Protein AF-A0A445BTY6-F1 (afdb_monomer)

Secondary structure (DSSP, 8-state):
--------HHHHHHHHHHHHHS---HHHHHHHHHHHTT-S--HHHHHHTTS-S--B-TTTSSSB--HHIIIIISHHHHHHHHHSTT-----TTT-S-HHHHHHHHHHHHHHT-SSSSTTSSS-TT--EEEEEEEEE-TTS-EEEEEEEEEE-SSHHHHHHHHHHHHHHHHHHTT-SSEEE--S-HHHHHHHHHT---GGGHHHHHHHHHHHHT-SSEEE-

Sequence (220 aa):
MKYENQSTSEDKREIWKEVWRIEVPQKIRKFLWKACHDILLVGSNLHKRKMSSDPICQICLKSLKTVEHALLLCDWARATWFGAECQWTPTVETVSSIGNWIVECIRKVRAGGGEDQEKRISKKDTGTGAIAVVIRDSKGRIILGFSEKIQAKSSIVVEAQAIRQALIIVNNLQMGKTLIESDNLKLVQAIKSKTTLAEAMTIIQNIQILMKNVPEKGMT

pLDDT: mean 83.55, std 15.01, range [28.16, 96.69]

Solvent-accessible surface area (backbone atoms only — not comparable to full-atom values): 13044 Å² total; per-residue (Å²): 135,86,85,78,80,78,78,52,75,63,61,58,51,52,43,47,57,56,56,68,69,52,97,65,61,69,71,54,50,53,46,53,51,32,50,60,66,71,63,52,91,29,30,42,50,29,30,75,69,71,74,35,95,62,28,55,23,79,76,74,72,78,49,66,13,39,64,50,29,64,65,33,58,30,68,68,32,24,51,51,36,44,72,36,98,79,49,42,75,58,39,86,88,72,46,89,42,62,45,61,42,51,45,51,50,53,50,48,61,58,70,68,54,69,92,77,53,83,73,69,84,76,61,80,89,77,34,69,38,65,32,66,40,78,42,58,48,99,87,68,35,73,79,46,76,49,73,48,81,43,82,26,85,43,71,66,40,32,52,47,49,27,54,39,51,46,44,51,52,40,58,76,67,65,50,58,81,42,78,47,78,56,94,50,62,70,59,56,47,25,62,72,73,67,49,86,48,83,92,37,39,72,53,47,54,50,37,58,56,52,52,70,76,42,85,40,74,49,76,80

Foldseek 3Di:
DDPPPPPDPVLVVVLLVLLVPDPDPPVVSVVLVCLQVQNDPALVVCVVVVNDPGQADPAQRPDGGGSCCVQADPPVNQVVCCPDPNNDHGHPVQPPDSSVNVSVVSVVVVVPPDPPCPVPSDDDQQQKDKAKDFDADPVRYTPDIDMDIDRHNDPLQRQLVNLLVNLVVCLVVVPAADEAEDPPPVSLCCLVVVNDPPRCNVSSVSSNVSVVSHHHYHYD

Mean predicted aligned error: 10.83 Å

Radius of gyration: 20.7 Å; Cα contacts (8 Å, |Δi|>4): 253; chains: 1; bounding box: 53×51×59 Å

Organism: Arachis hypogaea (NCBI:txid3818)

Structure (mmCIF, N/CA/C/O backbone):
data_AF-A0A445BTY6-F1
#
_entry.id   AF-A0A445BTY6-F1
#
loop_
_atom_site.group_PDB
_atom_site.id
_atom_site.type_symbol
_atom_site.label_atom_id
_atom_site.label_alt_id
_atom_site.label_comp_id
_atom_site.label_asym_id
_atom_site.label_entity_id
_atom_site.label_seq_id
_atom_site.pdbx_PDB_ins_code
_atom_site.Cartn_x
_atom_site.Cartn_y
_atom_site.Cartn_z
_atom_site.occupancy
_atom_site.B_iso_or_equiv
_atom_site.auth_seq_id
_atom_site.auth_comp_id
_atom_site.auth_asym_id
_atom_site.auth_atom_id
_atom_site.pdbx_PDB_model_num
ATOM 1 N N . MET A 1 1 ? 19.832 -10.061 -32.120 1.00 31.22 1 MET A N 1
ATOM 2 C CA . MET A 1 1 ? 20.151 -8.690 -31.668 1.00 31.22 1 MET A CA 1
ATOM 3 C C . MET A 1 1 ? 20.365 -8.722 -30.167 1.00 31.22 1 MET A C 1
ATOM 5 O O . MET A 1 1 ? 19.436 -9.050 -29.443 1.00 31.22 1 MET A O 1
ATOM 9 N N . LYS A 1 2 ? 21.604 -8.503 -29.718 1.00 31.12 2 LYS A N 1
ATOM 10 C CA . LYS A 1 2 ? 21.967 -8.456 -28.298 1.00 31.12 2 LYS A CA 1
ATOM 11 C C . LYS A 1 2 ? 21.641 -7.055 -27.773 1.00 31.12 2 LYS A C 1
ATOM 13 O O . LYS A 1 2 ? 22.208 -6.096 -28.278 1.00 31.12 2 LYS A O 1
ATOM 18 N N . TYR A 1 3 ? 20.747 -6.941 -26.796 1.00 28.16 3 TYR A N 1
ATOM 19 C CA . TYR A 1 3 ? 20.610 -5.726 -25.989 1.00 28.16 3 TYR A CA 1
ATOM 20 C C . TYR A 1 3 ? 21.383 -5.935 -24.685 1.00 28.16 3 TYR A C 1
ATOM 22 O O . TYR A 1 3 ? 20.823 -6.331 -23.666 1.00 28.16 3 TYR A O 1
ATOM 30 N N . GLU A 1 4 ? 22.694 -5.714 -24.740 1.00 36.12 4 GLU A N 1
ATOM 31 C CA . GLU A 1 4 ? 23.503 -5.452 -23.550 1.00 36.12 4 GLU A CA 1
ATOM 32 C C . GLU A 1 4 ? 23.399 -3.955 -23.249 1.00 36.12 4 GLU A C 1
ATOM 34 O O . GLU A 1 4 ? 24.122 -3.149 -23.823 1.00 36.12 4 GLU A O 1
ATOM 39 N N . ASN A 1 5 ? 22.488 -3.563 -22.355 1.00 37.34 5 ASN A N 1
ATOM 40 C CA . ASN A 1 5 ? 22.542 -2.230 -21.756 1.00 37.34 5 ASN A CA 1
ATOM 41 C C . ASN A 1 5 ? 23.439 -2.295 -20.520 1.00 37.34 5 ASN A C 1
ATOM 43 O O . ASN A 1 5 ? 23.010 -2.590 -19.402 1.00 37.34 5 ASN A O 1
ATOM 47 N N . GLN A 1 6 ? 24.719 -2.038 -20.763 1.00 36.12 6 GLN A N 1
ATOM 48 C CA . GLN A 1 6 ? 25.750 -1.839 -19.761 1.00 36.12 6 GLN A CA 1
ATOM 49 C C . GLN A 1 6 ? 25.465 -0.520 -19.023 1.00 36.12 6 GLN A C 1
ATOM 51 O O . GLN A 1 6 ? 25.934 0.543 -19.410 1.00 36.12 6 GLN A O 1
ATOM 56 N N . SER A 1 7 ? 24.642 -0.570 -17.971 1.00 47.28 7 SER A N 1
ATOM 57 C CA . SER A 1 7 ? 24.491 0.558 -17.044 1.00 47.28 7 SER A CA 1
ATOM 58 C C . SER A 1 7 ? 25.848 0.816 -16.390 1.00 47.28 7 SER A C 1
ATOM 60 O O . SER A 1 7 ? 26.404 -0.073 -15.733 1.00 47.28 7 SER A O 1
ATOM 62 N N . THR A 1 8 ? 26.399 2.006 -16.624 1.00 58.12 8 THR A N 1
ATOM 63 C CA . THR A 1 8 ? 27.731 2.374 -16.150 1.00 58.12 8 THR A CA 1
ATOM 64 C C . THR A 1 8 ? 27.750 2.425 -14.618 1.00 58.12 8 THR A C 1
ATOM 66 O O . THR A 1 8 ? 26.741 2.678 -13.953 1.00 58.12 8 THR A O 1
ATOM 69 N N . SER A 1 9 ? 28.905 2.148 -14.014 1.00 61.81 9 SER A N 1
ATOM 70 C CA . SER A 1 9 ? 29.105 2.311 -12.565 1.00 61.81 9 SER A CA 1
ATOM 71 C C . SER A 1 9 ? 28.893 3.764 -12.108 1.00 61.81 9 SER A C 1
ATOM 73 O O . SER A 1 9 ? 28.529 4.000 -10.953 1.00 61.81 9 SER A O 1
ATOM 75 N N . GLU A 1 10 ? 29.082 4.718 -13.022 1.00 63.59 10 GLU A N 1
ATOM 76 C CA . GLU A 1 10 ? 28.885 6.156 -12.853 1.00 63.59 10 GLU A CA 1
ATOM 77 C C . GLU A 1 10 ? 27.410 6.503 -12.573 1.00 63.59 10 GLU A C 1
ATOM 79 O O . GLU A 1 10 ? 27.115 7.128 -11.550 1.00 63.59 10 GLU A O 1
ATOM 84 N N . ASP A 1 11 ? 26.483 6.003 -13.403 1.00 72.56 11 ASP A N 1
ATOM 85 C CA . ASP A 1 11 ? 25.039 6.275 -13.291 1.00 72.56 11 ASP A CA 1
ATOM 86 C C . ASP A 1 11 ? 24.481 5.795 -11.943 1.00 72.56 11 ASP A C 1
ATOM 88 O O . ASP A 1 11 ? 23.740 6.494 -11.246 1.00 72.56 11 ASP A O 1
ATOM 92 N N . LYS A 1 12 ? 24.905 4.600 -11.511 1.00 77.62 12 LYS A N 1
ATOM 93 C CA . LYS A 1 12 ? 24.502 4.026 -10.217 1.00 77.62 12 LYS A CA 1
ATOM 94 C C . LYS A 1 12 ? 25.006 4.856 -9.039 1.00 77.62 12 LYS A C 1
ATOM 96 O O . LYS A 1 12 ? 24.315 4.967 -8.023 1.00 77.62 12 LYS A O 1
ATOM 101 N N . ARG A 1 13 ? 26.199 5.445 -9.159 1.00 81.00 13 ARG A N 1
ATOM 102 C CA . ARG A 1 13 ? 26.790 6.296 -8.121 1.00 81.00 13 ARG A CA 1
ATOM 103 C C . ARG A 1 13 ? 26.031 7.612 -7.984 1.00 81.00 13 ARG A C 1
ATOM 105 O O . ARG A 1 13 ? 25.837 8.070 -6.857 1.00 81.00 13 ARG A O 1
ATOM 112 N N . GLU A 1 14 ? 25.595 8.205 -9.091 1.00 82.00 14 GLU A N 1
ATOM 113 C CA . GLU A 1 14 ? 24.794 9.432 -9.066 1.00 82.00 14 GLU A CA 1
ATOM 114 C C . GLU A 1 14 ? 23.410 9.193 -8.453 1.00 82.00 14 GLU A C 1
ATOM 116 O O . GLU A 1 14 ? 23.039 9.891 -7.506 1.00 82.00 14 GLU A O 1
ATOM 121 N N . ILE A 1 15 ? 22.708 8.138 -8.888 1.00 84.81 15 ILE A N 1
ATOM 122 C CA . ILE A 1 15 ? 21.425 7.725 -8.291 1.00 84.81 15 ILE A CA 1
ATOM 123 C C . ILE A 1 15 ? 21.562 7.591 -6.775 1.00 84.81 15 ILE A C 1
ATOM 125 O O . ILE A 1 15 ? 20.707 8.038 -6.006 1.00 84.81 15 ILE A O 1
ATOM 129 N N . TRP A 1 16 ? 22.669 7.001 -6.326 1.00 83.38 16 TRP A N 1
ATOM 130 C CA . TRP A 1 16 ? 22.872 6.752 -4.913 1.00 83.38 16 TRP A CA 1
ATOM 131 C C . TRP A 1 16 ? 23.100 8.014 -4.084 1.00 83.38 16 TRP A C 1
ATOM 133 O O . TRP A 1 16 ? 22.549 8.146 -2.986 1.00 83.38 16 TRP A O 1
ATOM 143 N N . LYS A 1 17 ? 23.893 8.951 -4.615 1.00 86.00 17 LYS A N 1
ATOM 144 C CA . LYS A 1 17 ? 24.104 10.260 -3.985 1.00 86.00 17 LYS A CA 1
ATOM 145 C C . LYS A 1 17 ? 22.768 10.958 -3.758 1.00 86.00 17 LYS A C 1
ATOM 147 O O . LYS A 1 17 ? 22.533 11.487 -2.674 1.00 86.00 17 LYS A O 1
ATOM 152 N N . GLU A 1 18 ? 21.877 10.899 -4.741 1.00 86.38 18 GLU A N 1
ATOM 153 C CA . GLU A 1 18 ? 20.573 11.547 -4.655 1.00 86.38 18 GLU A CA 1
ATOM 154 C C . GLU A 1 18 ? 19.628 10.864 -3.662 1.00 86.38 18 GLU A C 1
ATOM 156 O O . GLU A 1 18 ? 19.041 11.544 -2.818 1.00 86.38 18 GLU A O 1
ATOM 161 N N . VAL A 1 19 ? 19.548 9.531 -3.670 1.00 85.00 19 VAL A N 1
ATOM 162 C CA . VAL A 1 19 ? 18.704 8.770 -2.731 1.00 85.00 19 VAL A CA 1
ATOM 163 C C . VAL A 1 19 ? 19.149 8.938 -1.273 1.00 85.00 19 VAL A C 1
ATOM 165 O O . VAL A 1 19 ? 18.302 8.935 -0.384 1.00 85.00 19 VAL A O 1
ATOM 168 N N . TRP A 1 20 ? 20.442 9.091 -0.973 1.00 85.88 20 TRP A N 1
ATOM 169 C CA . TRP A 1 20 ? 20.871 9.325 0.417 1.00 85.88 20 TRP A CA 1
ATOM 170 C C . TRP A 1 20 ? 20.636 10.746 0.911 1.00 85.88 20 TRP A C 1
ATOM 172 O O . TRP A 1 20 ? 20.494 10.943 2.118 1.00 85.88 20 TRP A O 1
ATOM 182 N N . ARG A 1 21 ? 20.597 11.722 0.000 1.00 86.69 21 ARG A N 1
ATOM 183 C CA . ARG A 1 21 ? 20.389 13.137 0.331 1.00 86.69 21 ARG A CA 1
ATOM 184 C C . ARG A 1 21 ? 18.958 13.458 0.752 1.00 86.69 21 ARG A C 1
ATOM 186 O O . ARG A 1 21 ? 18.730 14.524 1.305 1.00 86.69 21 ARG A O 1
ATOM 193 N N . ILE A 1 22 ? 17.990 12.578 0.494 1.00 84.50 22 ILE A N 1
ATOM 194 C CA . ILE A 1 22 ? 16.597 12.820 0.884 1.00 84.50 22 ILE A CA 1
ATOM 195 C C . ILE A 1 22 ? 16.403 12.644 2.399 1.00 84.50 22 ILE A C 1
ATOM 197 O O . ILE A 1 22 ? 16.915 11.697 3.014 1.00 84.50 22 ILE A O 1
ATOM 201 N N . GLU A 1 23 ? 15.606 13.522 2.999 1.00 83.75 23 GLU A N 1
ATOM 202 C CA . GLU A 1 23 ? 15.246 13.495 4.420 1.00 83.75 23 GLU A CA 1
ATOM 203 C C . GLU A 1 23 ? 14.073 12.540 4.670 1.00 83.75 23 GLU A C 1
ATOM 205 O O . GLU A 1 23 ? 12.928 12.937 4.857 1.00 83.75 23 GLU A O 1
ATOM 210 N N . VAL A 1 24 ? 14.355 11.236 4.638 1.00 83.81 24 VAL A N 1
ATOM 211 C CA .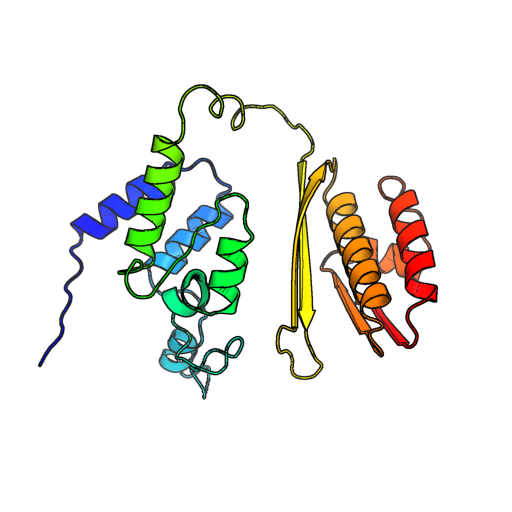 VAL A 1 24 ? 13.358 10.187 4.895 1.00 83.81 24 VAL A CA 1
ATOM 212 C C . VAL A 1 24 ? 13.864 9.184 5.932 1.00 83.81 24 VAL A C 1
ATOM 214 O O . VAL A 1 24 ? 15.080 9.013 6.094 1.00 83.81 24 VAL A O 1
ATOM 217 N N . PRO A 1 25 ? 12.963 8.444 6.604 1.00 85.88 25 PRO A N 1
ATOM 218 C CA . PRO A 1 25 ? 13.357 7.365 7.501 1.00 85.88 25 PRO A CA 1
ATOM 219 C C . PRO A 1 25 ? 14.257 6.327 6.814 1.00 85.88 25 PRO A C 1
ATOM 221 O O . PRO A 1 25 ? 14.046 5.961 5.657 1.00 85.88 25 PRO A O 1
ATOM 224 N N . GLN A 1 26 ? 15.210 5.756 7.556 1.00 85.88 26 GLN A N 1
ATOM 225 C CA . GLN A 1 26 ? 16.192 4.797 7.020 1.00 85.88 26 GLN A CA 1
ATOM 226 C C . GLN A 1 26 ? 15.563 3.580 6.324 1.00 85.88 26 GLN A C 1
ATOM 228 O O . GLN A 1 26 ? 16.117 3.056 5.357 1.00 85.88 26 GLN A O 1
ATOM 233 N N . LYS A 1 27 ? 14.386 3.136 6.784 1.00 86.44 27 LYS A N 1
ATOM 234 C CA . LYS A 1 27 ? 13.629 2.049 6.145 1.00 86.44 27 LYS A CA 1
ATOM 235 C C . LYS A 1 27 ? 13.282 2.357 4.683 1.00 86.44 27 LYS A C 1
ATOM 237 O O . LYS A 1 27 ? 13.361 1.460 3.850 1.00 86.44 27 LYS A O 1
ATOM 242 N N . ILE A 1 28 ? 12.981 3.619 4.369 1.00 89.31 28 ILE A N 1
ATOM 243 C CA . ILE A 1 28 ? 12.656 4.067 3.011 1.00 89.31 28 ILE A CA 1
ATOM 244 C C . ILE A 1 28 ? 13.919 4.076 2.150 1.00 89.31 28 ILE A C 1
ATOM 246 O O . ILE A 1 28 ? 13.911 3.498 1.070 1.00 89.31 28 ILE A O 1
ATOM 250 N N . ARG A 1 29 ? 15.042 4.609 2.652 1.00 89.94 29 ARG A N 1
ATOM 251 C CA . ARG A 1 29 ? 16.322 4.573 1.918 1.00 89.94 29 ARG A CA 1
ATOM 252 C C . ARG A 1 29 ? 16.756 3.142 1.588 1.00 89.94 29 ARG A C 1
ATOM 254 O O . ARG A 1 29 ? 17.109 2.851 0.449 1.00 89.94 29 ARG A O 1
ATOM 261 N N . LYS A 1 30 ? 16.650 2.221 2.555 1.00 90.31 30 LYS A N 1
ATOM 262 C CA . LYS A 1 30 ? 16.925 0.787 2.345 1.00 90.31 30 LYS A CA 1
ATOM 263 C C . LYS A 1 30 ? 15.981 0.158 1.320 1.00 90.31 30 LYS A C 1
ATOM 265 O O . LYS A 1 30 ? 16.417 -0.672 0.528 1.00 90.31 30 LYS A O 1
ATOM 270 N N . PHE A 1 31 ? 14.701 0.525 1.342 1.00 92.12 31 PHE A N 1
ATOM 271 C CA . PHE A 1 31 ? 13.731 0.057 0.357 1.00 92.12 31 PHE A CA 1
ATOM 272 C C . PHE A 1 31 ? 14.091 0.528 -1.059 1.00 92.12 31 PHE A C 1
ATOM 274 O O . PHE A 1 31 ? 14.196 -0.309 -1.953 1.00 92.12 31 PHE A O 1
ATOM 281 N N . LEU A 1 32 ? 14.365 1.825 -1.244 1.00 91.25 32 LEU A N 1
ATOM 282 C CA . LEU A 1 32 ? 14.779 2.391 -2.534 1.00 91.25 32 LEU A CA 1
ATOM 283 C C . LEU A 1 32 ? 16.067 1.735 -3.038 1.00 91.25 32 LEU A C 1
ATOM 285 O O . LEU A 1 32 ? 16.149 1.341 -4.196 1.00 91.25 32 LEU A O 1
ATOM 289 N N . TRP A 1 33 ? 17.038 1.517 -2.147 1.00 88.56 33 TRP A N 1
ATOM 290 C CA . TRP A 1 33 ? 18.261 0.795 -2.484 1.00 88.56 33 TRP A CA 1
ATOM 291 C C . TRP A 1 33 ? 17.969 -0.620 -3.004 1.00 88.56 33 TRP A C 1
ATOM 293 O O . TRP A 1 33 ? 18.465 -0.990 -4.067 1.00 88.56 33 TRP A O 1
ATOM 303 N N . LYS A 1 34 ? 17.118 -1.394 -2.314 1.00 90.75 34 LYS A N 1
ATOM 304 C CA . LYS A 1 34 ? 16.717 -2.738 -2.770 1.00 90.75 34 LYS A CA 1
ATOM 305 C C . LYS A 1 34 ? 15.974 -2.702 -4.108 1.00 90.75 34 LYS A C 1
ATOM 307 O O . LYS A 1 34 ? 16.144 -3.626 -4.901 1.00 90.75 34 LYS A O 1
ATOM 312 N N . ALA A 1 35 ? 15.159 -1.674 -4.346 1.00 91.38 35 ALA A N 1
ATOM 313 C CA . ALA A 1 35 ? 14.444 -1.486 -5.604 1.00 91.38 35 ALA A CA 1
ATOM 314 C C . ALA A 1 35 ? 15.422 -1.245 -6.763 1.00 91.38 35 ALA A C 1
ATOM 316 O O . ALA A 1 35 ? 15.385 -1.976 -7.747 1.00 91.38 35 ALA A O 1
ATOM 317 N N . CYS A 1 36 ? 16.361 -0.307 -6.606 1.00 89.06 36 CYS A N 1
ATOM 318 C CA . CYS A 1 36 ? 17.361 0.019 -7.629 1.00 89.06 36 CYS A CA 1
ATOM 319 C C . CYS A 1 36 ? 18.333 -1.130 -7.948 1.00 89.06 36 CYS A C 1
ATOM 321 O O . CYS A 1 36 ? 18.957 -1.120 -9.004 1.00 89.06 36 CYS A O 1
ATOM 323 N N . HIS A 1 37 ? 18.477 -2.105 -7.047 1.00 86.56 37 HIS A N 1
ATOM 324 C CA . HIS A 1 37 ? 19.339 -3.274 -7.245 1.00 86.56 37 HIS A CA 1
ATOM 325 C C . HIS A 1 37 ? 18.580 -4.527 -7.714 1.00 86.56 37 HIS A C 1
ATOM 327 O O . HIS A 1 37 ? 19.172 -5.602 -7.743 1.00 86.56 37 HIS A O 1
ATOM 333 N N . ASP A 1 38 ? 17.287 -4.421 -8.047 1.00 87.50 38 ASP A N 1
ATOM 334 C CA . ASP A 1 38 ? 16.438 -5.566 -8.425 1.00 87.50 38 ASP A CA 1
ATOM 335 C C . ASP A 1 38 ? 16.448 -6.695 -7.363 1.00 87.50 38 ASP A C 1
ATOM 337 O O . ASP A 1 38 ? 16.450 -7.886 -7.663 1.00 87.50 38 ASP A O 1
ATOM 341 N N . ILE A 1 39 ? 16.493 -6.329 -6.072 1.00 88.88 39 ILE A N 1
ATOM 342 C CA . ILE A 1 39 ? 16.569 -7.288 -4.947 1.00 88.88 39 ILE A CA 1
ATOM 343 C C . ILE A 1 39 ? 15.182 -7.602 -4.372 1.00 88.88 39 ILE A C 1
ATOM 345 O O . ILE A 1 39 ? 15.012 -8.605 -3.669 1.00 88.88 39 ILE A O 1
ATOM 349 N N . LEU A 1 40 ? 14.183 -6.755 -4.641 1.00 90.69 40 LEU A N 1
ATOM 350 C CA . LEU A 1 40 ? 12.830 -6.932 -4.114 1.00 90.69 40 LEU A CA 1
ATOM 351 C C . LEU A 1 40 ? 12.240 -8.286 -4.535 1.00 90.69 40 LEU A C 1
ATOM 353 O O . LEU A 1 40 ? 12.471 -8.771 -5.644 1.00 90.69 40 LEU A O 1
ATOM 357 N N . LEU A 1 41 ? 11.447 -8.879 -3.637 1.00 87.06 41 LEU A N 1
ATOM 358 C CA . LEU A 1 41 ? 10.757 -10.158 -3.835 1.00 87.06 41 LEU A CA 1
ATOM 359 C C . LEU A 1 41 ? 9.534 -9.990 -4.751 1.00 87.06 41 LEU A C 1
ATOM 361 O O . LEU A 1 41 ? 8.389 -10.202 -4.357 1.00 87.06 41 LEU A O 1
ATOM 365 N N . VAL A 1 42 ? 9.780 -9.548 -5.980 1.00 89.81 42 VAL A N 1
ATOM 366 C CA . VAL A 1 42 ? 8.782 -9.468 -7.049 1.00 89.81 42 VAL A CA 1
ATOM 367 C C . VAL A 1 42 ? 8.728 -10.789 -7.820 1.00 89.81 42 VAL A C 1
ATOM 369 O O . VAL A 1 42 ? 9.663 -11.584 -7.758 1.00 89.81 42 VAL A O 1
ATOM 372 N N . GLY A 1 43 ? 7.631 -11.037 -8.542 1.00 87.94 43 GLY A N 1
ATOM 373 C CA . GLY A 1 43 ? 7.362 -12.335 -9.180 1.00 87.94 43 GLY A CA 1
ATOM 374 C C . GLY A 1 43 ? 8.490 -12.802 -10.100 1.00 87.94 43 GLY A C 1
ATOM 375 O O . GLY A 1 43 ? 8.912 -13.951 -10.014 1.00 87.94 43 GLY A O 1
ATOM 376 N N . SER A 1 44 ? 9.066 -11.891 -10.889 1.00 90.19 44 SER A N 1
ATOM 377 C CA . SER A 1 44 ? 10.232 -12.190 -11.732 1.00 90.19 44 SER A CA 1
ATOM 378 C C . SER A 1 44 ? 11.452 -12.661 -10.927 1.00 90.19 44 SER A C 1
ATOM 380 O O . SER A 1 44 ? 12.068 -13.662 -11.281 1.00 90.19 44 SER A O 1
ATOM 382 N N . ASN A 1 45 ? 11.779 -12.010 -9.809 1.00 90.31 45 ASN A N 1
ATOM 383 C CA . ASN A 1 45 ? 12.929 -12.376 -8.975 1.00 90.31 45 ASN A CA 1
ATOM 384 C C . ASN A 1 45 ? 12.694 -13.650 -8.165 1.00 90.31 45 ASN A C 1
ATOM 386 O O . ASN A 1 45 ? 13.619 -14.443 -7.988 1.00 90.31 45 ASN A O 1
ATOM 390 N N . LEU A 1 46 ? 11.463 -13.881 -7.707 1.00 89.69 46 LEU A N 1
ATOM 391 C CA . LEU A 1 46 ? 11.084 -15.142 -7.071 1.00 89.69 46 LEU A CA 1
ATOM 392 C C . LEU A 1 46 ? 11.199 -16.310 -8.053 1.00 89.69 46 LEU A C 1
ATOM 394 O O . LEU A 1 46 ? 11.745 -17.352 -7.696 1.00 89.69 46 LEU A O 1
ATOM 398 N N . HIS A 1 47 ? 10.758 -16.118 -9.294 1.00 89.81 47 HIS A N 1
ATOM 399 C CA . HIS A 1 47 ? 10.869 -17.125 -10.343 1.00 89.81 47 HIS A CA 1
ATOM 400 C C . HIS A 1 47 ? 12.326 -17.405 -10.733 1.00 89.81 47 HIS A C 1
ATOM 402 O O . HIS A 1 47 ? 12.731 -18.565 -10.764 1.00 89.81 47 HIS A O 1
ATOM 408 N N . LYS A 1 48 ? 13.161 -16.364 -10.901 1.00 89.75 48 LYS A N 1
ATOM 409 C CA . LYS A 1 48 ? 14.620 -16.517 -11.101 1.00 89.75 48 LYS A CA 1
ATOM 410 C C . LYS A 1 48 ? 15.267 -17.356 -9.987 1.00 89.75 48 LYS A C 1
ATOM 412 O O . LYS A 1 48 ? 16.171 -18.142 -10.250 1.00 89.75 48 LYS A O 1
ATOM 417 N N . ARG A 1 49 ? 14.789 -17.211 -8.745 1.00 89.94 49 ARG A N 1
ATOM 418 C CA . ARG A 1 49 ? 15.254 -17.975 -7.572 1.00 89.94 49 ARG A CA 1
ATOM 419 C C . ARG A 1 49 ? 14.540 -19.319 -7.378 1.00 89.94 49 ARG A C 1
ATOM 421 O O . ARG A 1 49 ? 14.759 -19.960 -6.357 1.00 89.94 49 ARG A O 1
ATOM 428 N N . LYS A 1 50 ? 13.693 -19.743 -8.325 1.00 90.19 50 LYS A N 1
ATOM 429 C CA . LYS A 1 50 ? 12.900 -20.986 -8.276 1.00 90.19 50 LYS A CA 1
ATOM 430 C C . LYS A 1 50 ? 11.978 -21.095 -7.049 1.00 90.19 50 LYS A C 1
ATOM 432 O O . LYS A 1 50 ? 11.658 -22.191 -6.608 1.00 90.19 50 LYS A O 1
ATOM 437 N N . MET A 1 51 ? 11.540 -19.955 -6.511 1.00 87.19 51 MET A N 1
ATOM 438 C CA . MET A 1 51 ? 10.606 -19.867 -5.377 1.00 87.19 51 MET A CA 1
ATOM 439 C C . MET A 1 51 ? 9.155 -19.595 -5.805 1.00 87.19 51 MET A C 1
ATOM 441 O O . MET A 1 51 ? 8.258 -19.647 -4.973 1.00 87.19 51 MET A O 1
ATOM 445 N N . SER A 1 52 ? 8.915 -19.283 -7.082 1.00 86.31 52 SER A N 1
ATOM 446 C CA . SER A 1 52 ? 7.574 -19.134 -7.662 1.00 86.31 52 SER A CA 1
ATOM 447 C C . SER A 1 52 ? 7.526 -19.793 -9.034 1.00 86.31 52 SER A C 1
ATOM 449 O O . SER A 1 52 ? 8.441 -19.603 -9.840 1.00 86.31 52 SER A O 1
ATOM 451 N N . SER A 1 53 ? 6.460 -20.539 -9.316 1.00 84.50 53 SER A N 1
ATOM 452 C CA . SER A 1 53 ? 6.222 -21.157 -10.626 1.00 84.50 53 SER A CA 1
ATOM 453 C C . SER A 1 53 ? 5.784 -20.138 -11.679 1.00 84.50 53 SER A C 1
ATOM 455 O O . SER A 1 53 ? 6.166 -20.268 -12.836 1.00 84.50 53 SER A O 1
ATOM 457 N N . ASP A 1 54 ? 5.057 -19.099 -11.268 1.00 86.69 54 ASP A N 1
ATOM 458 C CA . ASP A 1 54 ? 4.526 -18.061 -12.149 1.00 86.69 54 ASP A CA 1
ATOM 459 C C . ASP A 1 54 ? 5.141 -16.690 -11.808 1.00 86.69 54 ASP A C 1
ATOM 461 O O . ASP A 1 54 ? 5.055 -16.240 -10.655 1.00 86.69 54 ASP A O 1
ATOM 465 N N . PRO A 1 55 ? 5.798 -16.010 -12.765 1.00 89.75 55 PRO A N 1
ATOM 466 C CA . PRO A 1 55 ? 6.340 -14.681 -12.544 1.00 89.75 55 PRO A CA 1
ATOM 467 C C . PRO A 1 55 ? 5.352 -13.545 -12.883 1.00 89.75 55 PRO A C 1
ATOM 469 O O . PRO A 1 55 ? 5.718 -12.367 -12.756 1.00 89.75 55 PRO A O 1
ATOM 472 N N . ILE A 1 56 ? 4.125 -13.854 -13.315 1.00 92.56 56 ILE A N 1
ATOM 473 C CA . ILE A 1 56 ? 3.097 -12.866 -13.662 1.00 92.56 56 ILE A CA 1
ATOM 474 C C . ILE A 1 56 ? 2.620 -12.095 -12.426 1.00 92.56 56 ILE A C 1
ATOM 476 O O . ILE A 1 56 ? 2.557 -12.583 -11.292 1.00 92.56 56 ILE A O 1
ATOM 480 N N . CYS A 1 57 ? 2.305 -10.820 -12.642 1.00 89.44 57 CYS A N 1
ATOM 481 C CA . CYS A 1 57 ? 1.794 -9.930 -11.620 1.00 89.44 57 CYS A CA 1
ATOM 482 C C . CYS A 1 57 ? 0.406 -10.360 -11.155 1.00 89.44 57 CYS A C 1
ATOM 484 O O . CYS A 1 57 ? -0.582 -10.122 -11.833 1.00 89.44 57 CYS A O 1
ATOM 486 N N . GLN A 1 58 ? 0.324 -10.878 -9.932 1.00 86.44 58 GLN A N 1
ATOM 487 C CA . GLN A 1 58 ? -0.934 -11.295 -9.297 1.00 86.44 58 GLN A CA 1
ATOM 488 C C . GLN A 1 58 ? -1.897 -10.134 -8.967 1.00 86.44 58 GLN A C 1
ATOM 490 O O . GLN A 1 58 ? -2.969 -10.355 -8.419 1.00 86.44 58 GLN A O 1
ATOM 495 N N . ILE A 1 59 ? -1.509 -8.888 -9.271 1.00 86.69 59 ILE A N 1
ATOM 496 C CA . ILE A 1 59 ? -2.346 -7.699 -9.073 1.00 86.69 59 ILE A CA 1
ATOM 497 C C . ILE A 1 59 ? -3.089 -7.356 -10.371 1.00 86.69 59 ILE A C 1
ATOM 499 O O . ILE A 1 59 ? -4.311 -7.284 -10.376 1.00 86.69 59 ILE A O 1
ATOM 503 N N . CYS A 1 60 ? -2.367 -7.157 -11.481 1.00 89.06 60 CYS A N 1
ATOM 504 C CA . CYS A 1 60 ? -2.987 -6.816 -12.767 1.00 89.06 60 CYS A CA 1
ATOM 505 C C . CYS A 1 60 ? -3.318 -8.038 -13.632 1.00 89.06 60 CYS A C 1
ATOM 507 O O . CYS A 1 60 ? -4.132 -7.916 -14.538 1.00 89.06 60 CYS A O 1
ATOM 509 N N . LEU A 1 61 ? -2.678 -9.185 -13.379 1.00 87.88 61 LEU A N 1
ATOM 510 C CA . LEU A 1 61 ? -2.792 -10.439 -14.133 1.00 87.88 61 LEU A CA 1
ATOM 511 C C . LEU A 1 61 ? -2.421 -10.339 -15.626 1.00 87.88 61 LEU A C 1
ATOM 513 O O . LEU A 1 61 ? -2.775 -11.216 -16.404 1.00 87.88 61 LEU A O 1
ATOM 517 N N . LYS A 1 62 ? -1.705 -9.284 -16.038 1.00 87.25 62 LYS A N 1
ATOM 518 C CA . LYS A 1 62 ? -1.403 -8.994 -17.455 1.00 87.25 62 LYS A CA 1
ATOM 519 C C . LYS A 1 62 ? 0.056 -9.197 -17.845 1.00 87.25 62 LYS A C 1
ATOM 521 O O . LYS A 1 62 ? 0.346 -9.567 -18.976 1.00 87.25 62 LYS A O 1
ATOM 526 N N . SER A 1 63 ? 0.986 -8.878 -16.949 1.00 88.31 63 SER A N 1
ATOM 527 C CA . SER A 1 63 ? 2.404 -8.743 -17.299 1.00 88.31 63 SER A CA 1
ATOM 528 C C . SER A 1 63 ? 3.312 -9.336 -16.232 1.00 88.31 63 SER A C 1
ATOM 530 O O . SER A 1 63 ? 2.916 -9.515 -15.079 1.00 88.31 63 SER A O 1
ATOM 532 N N . LEU A 1 64 ? 4.558 -9.610 -16.619 1.00 88.06 64 LEU A N 1
ATOM 533 C CA . LEU A 1 64 ? 5.626 -10.032 -15.720 1.00 88.06 64 LEU A CA 1
ATOM 534 C C . LEU A 1 64 ? 5.787 -9.043 -14.553 1.00 88.06 64 LEU A C 1
ATOM 536 O O . LEU A 1 64 ? 5.918 -7.836 -14.761 1.00 88.06 64 LEU A O 1
ATOM 540 N N . LYS A 1 65 ? 5.833 -9.541 -13.313 1.00 91.56 65 LYS A N 1
ATOM 541 C CA . LYS A 1 65 ? 6.042 -8.697 -12.129 1.00 91.56 65 LYS A CA 1
ATOM 542 C C . LYS A 1 65 ? 7.531 -8.386 -11.945 1.00 91.56 65 LYS A C 1
ATOM 544 O O . LYS A 1 65 ? 8.210 -9.041 -11.146 1.00 91.56 65 LYS A O 1
ATOM 549 N N . THR A 1 66 ? 8.048 -7.416 -12.696 1.00 94.00 66 THR A N 1
ATOM 550 C CA . THR A 1 66 ? 9.352 -6.771 -12.434 1.00 94.00 66 THR A CA 1
ATOM 551 C C . THR A 1 66 ? 9.235 -5.733 -11.317 1.00 94.00 66 THR A C 1
ATOM 553 O O . THR A 1 66 ? 8.129 -5.467 -10.835 1.00 94.00 66 THR A O 1
ATOM 556 N N . VAL A 1 67 ? 10.355 -5.154 -10.876 1.00 93.69 67 VAL A N 1
ATOM 557 C CA . VAL A 1 67 ? 10.341 -4.057 -9.895 1.00 93.69 67 VAL A CA 1
ATOM 558 C C . VAL A 1 67 ? 9.647 -2.825 -10.472 1.00 93.69 67 VAL A C 1
ATOM 560 O O . VAL A 1 67 ? 8.759 -2.276 -9.821 1.00 93.69 67 VAL A O 1
ATOM 563 N N . GLU A 1 68 ? 9.969 -2.443 -11.707 1.00 94.19 68 GLU A N 1
ATOM 564 C CA . GLU A 1 68 ? 9.335 -1.327 -12.417 1.00 94.19 68 GLU A CA 1
ATOM 565 C C . GLU A 1 68 ? 7.840 -1.573 -12.583 1.00 94.19 68 GLU A C 1
ATOM 567 O O . GLU A 1 68 ? 7.034 -0.687 -12.316 1.00 94.19 68 GLU A O 1
ATOM 572 N N . HIS A 1 69 ? 7.437 -2.790 -12.959 1.00 93.38 69 HIS A N 1
ATOM 573 C CA . HIS A 1 69 ? 6.021 -3.115 -13.056 1.00 93.38 69 HIS A CA 1
ATOM 574 C C . HIS A 1 69 ? 5.333 -3.047 -11.692 1.00 93.38 69 HIS A C 1
ATOM 576 O O . HIS A 1 69 ? 4.307 -2.391 -11.554 1.00 93.38 69 HIS A O 1
ATOM 582 N N . ALA A 1 70 ? 5.897 -3.684 -10.667 1.00 92.62 70 ALA A N 1
ATOM 583 C CA . ALA A 1 70 ? 5.280 -3.735 -9.347 1.00 92.62 70 ALA A CA 1
ATOM 584 C C . ALA A 1 70 ? 5.139 -2.352 -8.692 1.00 92.62 70 ALA A C 1
ATOM 586 O O . ALA A 1 70 ? 4.155 -2.131 -7.990 1.00 92.62 70 ALA A O 1
ATOM 587 N N . LEU A 1 71 ? 6.110 -1.457 -8.898 1.00 93.31 71 LEU A N 1
ATOM 588 C CA . LEU A 1 71 ? 6.148 -0.151 -8.241 1.00 93.31 71 LEU A CA 1
ATOM 589 C C . LEU A 1 71 ? 5.592 0.988 -9.095 1.00 93.31 71 LEU A C 1
ATOM 591 O O . LEU A 1 71 ? 5.094 1.947 -8.517 1.00 93.31 71 LEU A O 1
ATOM 595 N N . LEU A 1 72 ? 5.684 0.911 -10.427 1.00 93.31 72 LEU A N 1
ATOM 596 C CA . LEU A 1 72 ? 5.398 2.040 -11.321 1.00 93.31 72 LEU A CA 1
ATOM 597 C C . LEU A 1 72 ? 4.397 1.704 -12.427 1.00 93.31 72 LEU A C 1
ATOM 599 O O . LEU A 1 72 ? 3.471 2.474 -12.632 1.00 93.31 72 LEU A O 1
ATOM 603 N N . LEU A 1 73 ? 4.571 0.596 -13.155 1.00 94.19 73 LEU A N 1
ATOM 604 C CA . LEU A 1 73 ? 3.869 0.375 -14.433 1.00 94.19 7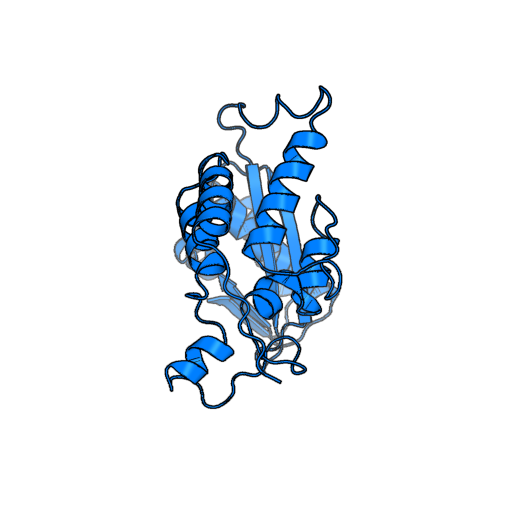3 LEU A CA 1
ATOM 605 C C . LEU A 1 73 ? 2.618 -0.507 -14.340 1.00 94.19 73 LEU A C 1
ATOM 607 O O . LEU A 1 73 ? 1.837 -0.554 -15.286 1.00 94.19 73 LEU A O 1
ATOM 611 N N . CYS A 1 74 ? 2.406 -1.208 -13.227 1.00 93.81 74 CYS A N 1
ATOM 612 C CA . CYS A 1 74 ? 1.159 -1.925 -12.970 1.00 93.81 74 CYS A CA 1
ATOM 613 C C . CYS A 1 74 ? -0.005 -0.933 -12.952 1.00 93.81 74 CYS A C 1
ATOM 615 O O . CYS A 1 74 ? 0.102 0.103 -12.304 1.00 93.81 74 CYS A O 1
ATOM 617 N N . ASP A 1 75 ? -1.131 -1.265 -13.591 1.00 90.31 75 ASP A N 1
ATOM 618 C CA . ASP A 1 75 ? -2.316 -0.392 -13.642 1.00 90.31 75 ASP A CA 1
ATOM 619 C C . ASP A 1 75 ? -2.729 0.114 -12.251 1.00 90.31 75 ASP A C 1
ATOM 621 O O . ASP A 1 75 ? -3.022 1.292 -12.067 1.00 90.31 75 ASP A O 1
ATOM 625 N N . TRP A 1 76 ? -2.647 -0.759 -11.247 1.00 88.50 76 TRP A N 1
ATOM 626 C CA . TRP A 1 76 ? -2.922 -0.414 -9.854 1.00 88.50 76 TRP A CA 1
ATOM 627 C C . TRP A 1 76 ? -1.870 0.514 -9.239 1.00 88.50 76 TRP A C 1
ATOM 629 O O . TRP A 1 76 ? -2.215 1.448 -8.515 1.00 88.50 76 TRP A O 1
ATOM 639 N N . ALA A 1 77 ? -0.587 0.284 -9.531 1.00 91.06 77 ALA A N 1
ATOM 640 C CA . ALA A 1 77 ? 0.487 1.159 -9.066 1.00 91.06 77 ALA A CA 1
ATOM 641 C C . ALA A 1 77 ? 0.356 2.555 -9.692 1.00 91.06 77 ALA A C 1
ATOM 643 O O . ALA A 1 77 ? 0.417 3.553 -8.979 1.00 91.06 77 ALA A O 1
ATOM 644 N N . ARG A 1 78 ? 0.080 2.626 -11.000 1.00 90.12 78 ARG A N 1
ATOM 645 C CA . ARG A 1 78 ? -0.176 3.878 -11.727 1.00 90.12 78 ARG A CA 1
ATOM 646 C C . ARG A 1 78 ? -1.357 4.638 -11.135 1.00 90.12 78 ARG A C 1
ATOM 648 O O . ARG A 1 78 ? -1.234 5.831 -10.888 1.00 90.12 78 ARG A O 1
ATOM 655 N N . ALA A 1 79 ? -2.465 3.949 -10.857 1.00 86.06 79 ALA A N 1
ATOM 656 C CA . ALA A 1 79 ? -3.624 4.554 -10.203 1.00 86.06 79 ALA A CA 1
ATOM 657 C C . ALA A 1 79 ? -3.280 5.106 -8.807 1.00 86.06 79 ALA A C 1
ATOM 659 O O . ALA A 1 79 ? -3.706 6.204 -8.461 1.00 86.06 79 ALA A O 1
ATOM 660 N N . THR A 1 80 ? -2.456 4.387 -8.036 1.00 86.75 80 THR A N 1
ATOM 661 C CA . THR A 1 80 ? -1.988 4.852 -6.717 1.00 86.75 80 THR A CA 1
ATOM 662 C C . THR A 1 80 ? -1.144 6.124 -6.832 1.00 86.75 80 THR A C 1
ATOM 664 O O . THR A 1 80 ? -1.368 7.069 -6.083 1.00 86.75 80 THR A O 1
ATOM 667 N N . TRP A 1 81 ? -0.207 6.185 -7.785 1.00 87.38 81 TRP A N 1
ATOM 668 C CA . TRP A 1 81 ? 0.604 7.389 -8.013 1.00 87.38 81 TRP A CA 1
ATOM 669 C C . TRP A 1 81 ? -0.216 8.577 -8.517 1.00 87.38 81 TRP A C 1
ATOM 671 O O . TRP A 1 81 ? 0.014 9.701 -8.075 1.00 87.38 81 TRP A O 1
ATOM 681 N N . PHE A 1 82 ? -1.200 8.325 -9.382 1.00 85.06 82 PHE A N 1
ATOM 682 C CA . PHE A 1 82 ? -2.116 9.350 -9.874 1.00 85.06 82 PHE A CA 1
ATOM 683 C C . PHE A 1 82 ? -2.979 9.939 -8.748 1.00 85.06 82 PHE A C 1
ATOM 685 O O . PHE A 1 82 ? -3.202 11.144 -8.714 1.00 85.06 82 PHE A O 1
ATOM 692 N N . GLY A 1 83 ? -3.439 9.100 -7.813 1.00 76.44 83 GLY A N 1
ATOM 693 C CA . GLY A 1 83 ? -4.235 9.529 -6.660 1.00 76.44 83 GLY A CA 1
ATOM 694 C C . GLY A 1 83 ? -3.431 10.158 -5.516 1.00 76.44 83 GLY A C 1
ATOM 695 O O . GLY A 1 83 ? -4.028 10.697 -4.587 1.00 76.44 83 GLY A O 1
ATOM 696 N N . ALA A 1 84 ? -2.098 10.088 -5.547 1.00 78.88 84 ALA A N 1
ATOM 697 C CA . ALA A 1 84 ? -1.246 10.710 -4.537 1.00 78.88 84 ALA A CA 1
ATOM 698 C C . ALA A 1 84 ? -1.184 12.239 -4.714 1.00 78.88 84 ALA A C 1
ATOM 700 O O . ALA A 1 84 ? -1.403 12.756 -5.805 1.00 78.88 84 ALA A O 1
ATOM 701 N N . GLU A 1 85 ? -0.798 12.973 -3.662 1.00 71.75 85 GLU A N 1
ATOM 702 C CA . GLU A 1 85 ? -0.649 14.443 -3.710 1.00 71.75 85 GLU A CA 1
ATOM 703 C C . GLU A 1 85 ? 0.292 14.916 -4.834 1.00 71.75 85 GLU A C 1
ATOM 705 O O . GLU A 1 85 ? 0.126 16.007 -5.370 1.00 71.75 85 GLU A O 1
ATOM 710 N N . CYS A 1 86 ? 1.271 14.088 -5.214 1.00 71.94 86 CYS A N 1
ATOM 711 C CA . CYS A 1 86 ? 2.213 14.387 -6.288 1.00 71.94 86 CYS A CA 1
ATOM 712 C C . CYS A 1 86 ? 1.676 14.112 -7.704 1.00 71.94 86 CYS A C 1
ATOM 714 O O . CYS A 1 86 ? 2.341 14.498 -8.666 1.00 71.94 86 CYS A O 1
ATOM 716 N N . GLN A 1 87 ? 0.518 13.449 -7.833 1.00 78.94 87 GLN A N 1
ATOM 717 C CA . GLN A 1 87 ? -0.184 13.137 -9.087 1.00 78.94 87 GLN A CA 1
ATOM 718 C C . GLN A 1 87 ? 0.725 12.609 -10.208 1.00 78.94 87 GLN A C 1
ATOM 720 O O . GLN A 1 87 ? 0.572 12.942 -11.385 1.00 78.94 87 GLN A O 1
ATOM 725 N N . TRP A 1 88 ? 1.713 11.785 -9.858 1.00 85.56 88 TRP A N 1
ATOM 726 C CA . TRP A 1 88 ? 2.648 11.259 -10.843 1.00 85.56 88 TRP A CA 1
ATOM 727 C C . TRP A 1 88 ? 1.995 10.191 -11.716 1.00 85.56 88 TRP A C 1
ATOM 729 O O . TRP A 1 88 ? 1.261 9.325 -11.246 1.00 85.56 88 TRP A O 1
ATOM 739 N N . THR A 1 89 ? 2.319 10.217 -13.006 1.00 87.75 89 THR A N 1
ATOM 740 C CA . THR A 1 89 ? 1.758 9.314 -14.016 1.00 87.75 89 THR A CA 1
ATOM 741 C C . THR A 1 89 ? 2.865 8.522 -14.711 1.00 87.75 89 THR A C 1
ATOM 743 O O . THR A 1 89 ? 3.195 8.786 -15.866 1.00 87.75 89 THR A O 1
ATOM 746 N N . PRO A 1 90 ? 3.479 7.534 -14.032 1.00 91.44 90 PRO A N 1
ATOM 747 C CA . PRO A 1 90 ? 4.461 6.6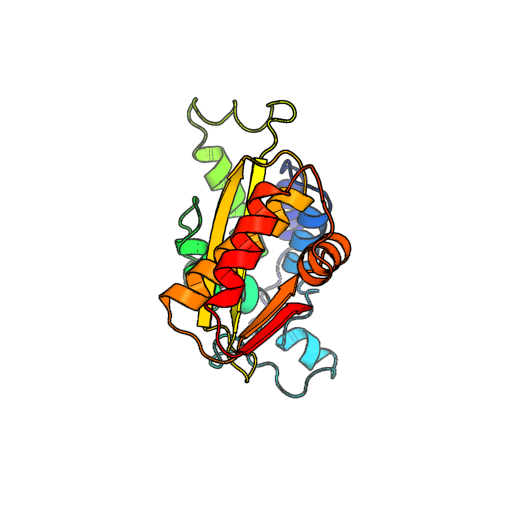75 -14.679 1.00 91.44 90 PRO A CA 1
ATOM 748 C C . PRO A 1 90 ? 3.835 5.910 -15.858 1.00 91.44 90 PRO A C 1
ATOM 750 O O . PRO A 1 90 ? 2.735 5.351 -15.768 1.00 91.44 90 PRO A O 1
ATOM 753 N N . THR A 1 91 ? 4.555 5.884 -16.975 1.00 90.81 91 THR A N 1
ATOM 754 C CA . THR A 1 91 ? 4.211 5.177 -18.216 1.00 90.81 91 THR A CA 1
ATOM 755 C C . THR A 1 91 ? 5.434 4.437 -18.743 1.00 90.81 91 THR A C 1
ATOM 757 O O . THR A 1 91 ? 6.564 4.716 -18.346 1.00 90.81 91 THR A O 1
ATOM 760 N N . VAL A 1 92 ? 5.219 3.505 -19.672 1.00 88.19 92 VAL A N 1
ATOM 761 C CA . VAL A 1 92 ? 6.314 2.780 -20.339 1.00 88.19 92 VAL A CA 1
ATOM 762 C C . VAL A 1 92 ? 7.260 3.705 -21.117 1.00 88.19 92 VAL A C 1
ATOM 764 O O . VAL A 1 92 ? 8.407 3.349 -21.341 1.00 88.19 92 VAL A O 1
ATOM 767 N N . GLU A 1 93 ? 6.795 4.898 -21.490 1.00 87.19 93 GLU A N 1
ATOM 768 C CA . GLU A 1 93 ? 7.580 5.922 -22.191 1.00 87.19 93 GLU A CA 1
ATOM 769 C C . GLU A 1 93 ? 8.418 6.771 -21.226 1.00 87.19 93 GLU A C 1
ATOM 771 O O . GLU A 1 93 ? 9.516 7.203 -21.562 1.00 87.19 93 GLU A O 1
ATOM 776 N N . THR A 1 94 ? 7.909 7.015 -20.014 1.00 86.56 94 THR A N 1
ATOM 777 C CA . THR A 1 94 ? 8.556 7.889 -19.019 1.00 86.56 94 THR A CA 1
ATOM 778 C C . THR A 1 94 ? 9.468 7.133 -18.055 1.00 86.56 94 THR A C 1
ATOM 780 O O . THR A 1 94 ? 10.330 7.737 -17.414 1.00 86.56 94 THR A O 1
ATOM 783 N N . VAL A 1 95 ? 9.301 5.815 -17.933 1.00 90.62 95 VAL A N 1
ATOM 784 C CA . VAL A 1 95 ? 10.075 4.965 -17.021 1.00 90.62 95 VAL A CA 1
ATOM 785 C C . VAL A 1 95 ? 11.087 4.140 -17.812 1.00 90.62 95 VAL A C 1
ATOM 787 O O . VAL A 1 95 ? 10.765 3.073 -18.325 1.00 90.62 95 VAL A O 1
ATOM 790 N N . SER A 1 96 ? 12.339 4.602 -17.853 1.00 86.94 96 SER A N 1
ATOM 791 C CA . SER A 1 96 ? 13.459 3.826 -18.413 1.00 86.94 96 SER A CA 1
ATOM 792 C C . SER A 1 96 ? 14.043 2.825 -17.411 1.00 86.94 96 SER A C 1
ATOM 794 O O . SER A 1 96 ? 14.397 1.705 -17.767 1.00 86.94 96 SER A O 1
ATOM 796 N N . SER A 1 97 ? 14.136 3.221 -16.141 1.00 90.19 97 SER A N 1
ATOM 797 C CA . SER A 1 97 ? 14.499 2.362 -15.014 1.00 90.19 97 SER A CA 1
ATOM 798 C C . SER A 1 97 ? 13.933 2.938 -13.719 1.00 90.19 97 SER A C 1
ATOM 800 O O . SER A 1 97 ? 13.718 4.151 -13.614 1.00 90.19 97 SER A O 1
ATOM 802 N N . ILE A 1 98 ? 13.736 2.088 -12.706 1.00 90.19 98 ILE A N 1
ATOM 803 C CA . ILE A 1 98 ? 13.301 2.542 -11.375 1.00 90.19 98 ILE A CA 1
ATOM 804 C C . ILE A 1 98 ? 14.270 3.581 -10.783 1.00 90.19 98 ILE A C 1
ATOM 806 O O . ILE A 1 98 ? 13.831 4.559 -10.184 1.00 90.19 98 ILE A O 1
ATOM 810 N N . GLY A 1 99 ? 15.579 3.407 -10.996 1.00 90.38 99 GLY A N 1
ATOM 811 C CA . GLY A 1 99 ? 16.611 4.308 -10.482 1.00 90.38 99 GLY A CA 1
ATOM 812 C C . GLY A 1 99 ? 16.538 5.702 -11.100 1.00 90.38 99 GLY A C 1
ATOM 813 O O . GLY A 1 99 ? 16.477 6.689 -10.368 1.00 90.38 99 GLY A O 1
ATOM 814 N N . ASN A 1 100 ? 16.468 5.782 -12.432 1.00 88.88 100 ASN A N 1
ATOM 815 C CA . ASN A 1 100 ? 16.351 7.061 -13.140 1.00 88.88 100 ASN A CA 1
ATOM 816 C C . ASN A 1 100 ? 15.045 7.773 -12.788 1.00 88.88 100 ASN A C 1
ATOM 818 O O . ASN A 1 100 ? 15.046 8.978 -12.544 1.00 88.88 100 ASN A O 1
ATOM 822 N N . TRP A 1 101 ? 13.943 7.023 -12.704 1.00 90.38 101 TRP A N 1
ATOM 823 C CA . TRP A 1 101 ? 12.646 7.587 -12.348 1.00 90.38 101 TRP A CA 1
ATOM 824 C C . TRP A 1 101 ? 12.645 8.180 -10.931 1.00 90.38 101 TRP A C 1
ATOM 826 O O . TRP A 1 101 ? 12.181 9.301 -10.740 1.00 90.38 101 TRP A O 1
ATOM 836 N N . ILE A 1 102 ? 13.235 7.488 -9.946 1.00 88.81 102 ILE A N 1
ATOM 837 C CA . ILE A 1 102 ? 13.372 8.009 -8.575 1.00 88.81 102 ILE A CA 1
ATOM 838 C C . ILE A 1 102 ? 14.175 9.314 -8.559 1.00 88.81 102 ILE A C 1
ATOM 840 O O . ILE A 1 102 ? 13.767 10.269 -7.898 1.00 88.81 102 ILE A O 1
ATOM 844 N N . VAL A 1 103 ? 15.304 9.372 -9.271 1.00 87.94 103 VAL A N 1
ATOM 845 C CA . VAL A 1 103 ? 16.129 10.588 -9.335 1.00 87.94 103 VAL A CA 1
ATOM 846 C C . VAL A 1 103 ? 15.351 11.744 -9.955 1.00 87.94 103 VAL A C 1
ATOM 848 O O . VAL A 1 103 ? 15.381 12.850 -9.419 1.00 87.94 103 VAL A O 1
ATOM 851 N N . GLU A 1 104 ? 14.614 11.491 -11.033 1.00 87.62 104 GLU A N 1
ATOM 852 C CA . GLU A 1 104 ? 13.782 12.504 -11.679 1.00 87.62 104 GLU A CA 1
ATOM 853 C C . GLU A 1 104 ? 12.690 13.028 -10.737 1.00 87.62 104 GLU A C 1
ATOM 855 O O . GLU A 1 104 ? 12.504 14.238 -10.609 1.00 87.62 104 GLU A O 1
ATOM 860 N N . CYS A 1 105 ? 12.025 12.140 -9.993 1.00 86.31 105 CYS A N 1
ATOM 861 C CA . CYS A 1 105 ? 11.075 12.531 -8.952 1.00 86.31 105 CYS A CA 1
ATOM 862 C C . CYS A 1 105 ? 11.732 13.406 -7.876 1.00 86.31 105 CYS A C 1
ATOM 864 O O . CYS A 1 105 ? 11.187 14.452 -7.527 1.00 86.31 105 CYS A O 1
ATOM 866 N N . ILE A 1 106 ? 12.912 13.023 -7.375 1.00 85.62 106 ILE A N 1
ATOM 867 C CA . ILE A 1 106 ? 13.653 13.806 -6.371 1.00 85.62 106 ILE A CA 1
ATOM 868 C C . ILE A 1 106 ? 13.990 15.199 -6.915 1.00 85.62 106 ILE A C 1
ATOM 870 O O . ILE A 1 106 ? 13.788 16.196 -6.219 1.00 85.62 106 ILE A O 1
ATOM 874 N N . ARG A 1 107 ? 14.472 15.285 -8.160 1.00 85.88 107 ARG A N 1
ATOM 875 C CA . ARG A 1 107 ? 14.799 16.560 -8.813 1.00 85.88 107 ARG A CA 1
ATOM 876 C C . ARG A 1 107 ? 13.562 17.440 -8.974 1.00 85.88 107 ARG A C 1
ATOM 878 O O . ARG A 1 107 ? 13.625 18.612 -8.617 1.00 85.88 107 ARG A O 1
ATOM 885 N N . LYS A 1 108 ? 12.430 16.885 -9.419 1.00 84.00 108 LYS A N 1
ATOM 886 C CA . LYS A 1 108 ? 11.162 17.623 -9.559 1.00 84.00 108 LYS A CA 1
ATOM 887 C C . LYS A 1 108 ? 10.634 18.154 -8.231 1.00 84.00 108 LYS A C 1
ATOM 889 O O . LYS A 1 108 ? 10.209 19.302 -8.173 1.00 84.00 108 LYS A O 1
ATOM 894 N N . VAL A 1 109 ? 10.700 17.353 -7.166 1.00 81.31 109 VAL A N 1
ATOM 895 C CA . VAL A 1 109 ? 10.291 17.796 -5.820 1.00 81.31 109 VAL A CA 1
ATOM 896 C C . VAL A 1 109 ? 11.151 18.967 -5.347 1.00 81.31 109 VAL A C 1
ATOM 898 O O . VAL A 1 109 ? 10.626 19.907 -4.763 1.00 81.31 109 VAL A O 1
ATOM 901 N N . ARG A 1 110 ? 12.458 18.950 -5.638 1.00 82.12 110 ARG A N 1
ATOM 902 C CA . ARG A 1 110 ? 13.355 20.066 -5.300 1.00 82.12 110 ARG A CA 1
ATOM 903 C C . ARG A 1 110 ? 13.130 21.298 -6.180 1.00 82.12 110 ARG A C 1
ATOM 905 O O . ARG A 1 110 ? 13.142 22.407 -5.668 1.00 82.12 110 ARG A O 1
ATOM 912 N N . ALA A 1 111 ? 12.914 21.114 -7.482 1.00 78.38 111 ALA A N 1
ATOM 913 C CA . ALA A 1 111 ? 12.712 22.210 -8.433 1.00 78.38 111 ALA A CA 1
ATOM 914 C C . ALA A 1 111 ? 11.359 22.920 -8.257 1.00 78.38 111 ALA A C 1
ATOM 916 O O . ALA A 1 111 ? 11.257 24.114 -8.512 1.00 78.38 111 ALA A O 1
ATOM 917 N N . GLY A 1 112 ? 10.328 22.207 -7.793 1.00 63.31 112 GLY A N 1
ATOM 918 C CA . GLY A 1 112 ? 9.027 22.787 -7.444 1.00 63.31 112 GLY A CA 1
ATOM 919 C C . GLY A 1 112 ? 9.015 23.574 -6.125 1.00 63.31 112 GLY A C 1
ATOM 920 O O . GLY A 1 112 ? 7.974 24.108 -5.750 1.00 63.31 112 GLY A O 1
ATOM 921 N N . GLY A 1 113 ? 10.146 23.651 -5.416 1.00 52.16 113 GLY A N 1
ATOM 922 C CA . GLY A 1 113 ? 10.310 24.365 -4.148 1.00 52.16 113 GLY A CA 1
ATOM 923 C C . GLY A 1 113 ? 10.494 25.879 -4.293 1.00 52.16 113 GLY A C 1
ATOM 924 O O . GLY A 1 113 ? 11.429 26.427 -3.722 1.00 52.16 113 GLY A O 1
ATOM 925 N N . GLY A 1 114 ? 9.623 26.564 -5.040 1.00 40.09 114 GLY A N 1
ATOM 926 C CA . GLY A 1 114 ? 9.503 28.024 -4.966 1.00 40.09 114 GLY A CA 1
ATOM 927 C C . GLY A 1 114 ? 8.821 28.439 -3.655 1.00 40.09 114 GLY A C 1
ATOM 928 O O . GLY A 1 114 ? 7.648 28.133 -3.466 1.00 40.09 114 GLY A O 1
ATOM 929 N N . GLU A 1 115 ? 9.596 29.053 -2.755 1.00 44.38 115 GLU A N 1
ATOM 930 C CA . GLU A 1 115 ? 9.306 29.810 -1.510 1.00 44.38 115 GLU A CA 1
ATOM 931 C C . GLU A 1 115 ? 8.251 29.347 -0.472 1.00 44.38 115 GLU A C 1
ATOM 933 O O . GLU A 1 115 ? 8.364 29.755 0.684 1.00 44.38 115 GLU A O 1
ATOM 938 N N . ASP A 1 116 ? 7.330 28.417 -0.747 1.00 44.47 116 ASP A N 1
ATOM 939 C CA . ASP A 1 116 ? 6.255 28.069 0.209 1.00 44.47 116 ASP A CA 1
ATOM 940 C C . ASP A 1 116 ? 6.295 26.637 0.783 1.00 44.47 116 ASP A C 1
ATOM 942 O O . ASP A 1 116 ? 5.471 26.276 1.631 1.00 44.47 116 ASP A O 1
ATOM 946 N N . GLN A 1 117 ? 7.272 25.801 0.407 1.00 43.28 117 GLN A N 1
ATOM 947 C CA . GLN A 1 117 ? 7.379 24.424 0.932 1.00 43.28 117 GLN A CA 1
ATOM 948 C C . GLN A 1 117 ? 8.543 24.171 1.896 1.00 43.28 117 GLN A C 1
ATOM 950 O O . GLN A 1 117 ? 8.474 23.232 2.693 1.00 43.28 117 GLN A O 1
ATOM 955 N N . GLU A 1 118 ? 9.564 25.028 1.932 1.00 38.75 118 GLU A N 1
ATOM 956 C CA . GLU A 1 118 ? 10.766 24.784 2.749 1.00 38.75 118 GLU A CA 1
ATOM 957 C C . GLU A 1 118 ? 10.526 24.968 4.266 1.00 38.75 118 GLU A C 1
ATOM 959 O O . GLU A 1 118 ? 11.325 24.550 5.100 1.00 38.75 118 GLU A O 1
ATOM 964 N N . LYS A 1 119 ? 9.336 25.451 4.661 1.00 36.12 119 LYS A N 1
ATOM 965 C CA . LYS A 1 119 ? 8.847 25.428 6.056 1.00 36.12 119 LYS A CA 1
ATOM 966 C C . LYS A 1 119 ? 8.145 24.123 6.475 1.00 36.12 119 LYS A C 1
ATOM 968 O O . LYS A 1 119 ? 7.666 24.047 7.611 1.00 36.12 119 LYS A O 1
ATOM 973 N N . ARG A 1 120 ? 8.028 23.103 5.608 1.00 42.34 120 ARG A N 1
ATOM 974 C CA . ARG A 1 120 ? 7.262 21.868 5.910 1.00 42.34 120 ARG A CA 1
ATOM 975 C C . ARG A 1 120 ? 8.084 20.645 6.315 1.00 42.34 120 ARG A C 1
ATOM 977 O O . ARG A 1 120 ? 7.481 19.705 6.824 1.00 42.34 120 ARG A O 1
ATOM 984 N N . ILE A 1 121 ? 9.409 20.653 6.171 1.00 45.38 121 ILE A N 1
ATOM 985 C CA . ILE A 1 121 ? 10.247 19.491 6.539 1.00 45.38 121 ILE A CA 1
ATOM 986 C C . ILE A 1 121 ? 10.972 19.695 7.887 1.00 45.38 121 ILE A C 1
ATOM 988 O O . ILE A 1 121 ? 11.369 18.733 8.536 1.00 45.38 121 ILE A O 1
ATOM 992 N N . SER A 1 122 ? 10.984 20.918 8.426 1.00 41.75 122 SER A N 1
ATOM 993 C CA . SER A 1 122 ? 11.498 21.222 9.770 1.00 41.75 122 SER A CA 1
ATOM 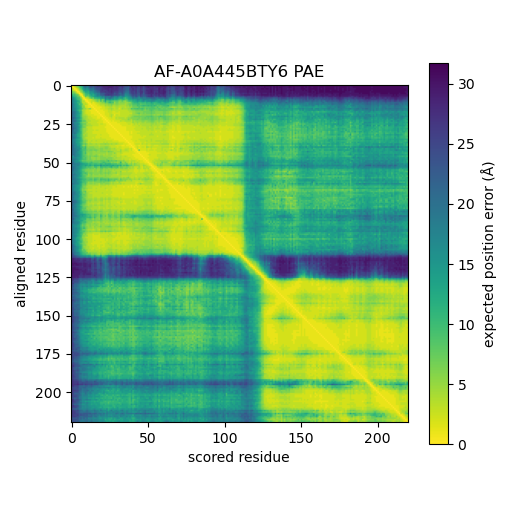994 C C . SER A 1 122 ? 10.438 21.856 10.686 1.00 41.75 122 SER A C 1
ATOM 996 O O . SER A 1 122 ? 10.600 22.952 11.220 1.00 41.75 122 SER A O 1
ATOM 998 N N . LYS A 1 123 ? 9.324 21.156 10.936 1.00 43.31 123 LYS A N 1
ATOM 999 C CA . LYS A 1 123 ? 8.447 21.479 12.078 1.00 43.31 123 LYS A CA 1
ATOM 1000 C C . LYS A 1 123 ? 8.364 20.300 13.041 1.00 43.31 123 LYS A C 1
ATOM 1002 O O . LYS A 1 123 ? 7.771 19.275 12.725 1.00 43.31 123 LYS A O 1
ATOM 1007 N N . LYS A 1 124 ? 8.966 20.510 14.220 1.00 43.03 124 LYS A N 1
ATOM 1008 C CA . LYS A 1 124 ? 8.780 19.772 15.482 1.00 43.03 124 LYS A CA 1
ATOM 1009 C C . LYS A 1 124 ? 7.412 19.078 15.550 1.00 43.03 124 LYS A C 1
ATOM 1011 O O . LYS A 1 124 ? 6.408 19.760 15.369 1.00 43.03 124 LYS A O 1
ATOM 1016 N N . ASP A 1 125 ? 7.415 17.769 15.821 1.00 52.41 125 ASP A N 1
ATOM 1017 C CA . ASP A 1 125 ? 6.295 16.901 16.236 1.00 52.41 125 ASP A CA 1
ATOM 1018 C C . ASP A 1 125 ? 4.893 17.520 16.153 1.00 52.41 125 ASP A C 1
ATOM 1020 O O . ASP A 1 125 ? 4.229 17.774 17.157 1.00 52.41 125 ASP A O 1
ATOM 1024 N N . THR A 1 126 ? 4.395 17.748 14.936 1.00 54.06 126 THR A N 1
ATOM 1025 C CA . THR A 1 126 ? 3.010 18.205 14.778 1.00 54.06 126 THR A CA 1
ATOM 1026 C C . THR A 1 126 ? 2.004 17.076 14.964 1.00 54.06 126 THR A C 1
ATOM 1028 O O . THR A 1 126 ? 0.825 17.375 14.994 1.00 54.06 126 THR A O 1
ATOM 1031 N N . GLY A 1 127 ? 2.400 15.809 15.146 1.00 73.75 127 GLY A N 1
ATOM 1032 C CA . GLY A 1 127 ? 1.455 14.695 15.301 1.00 73.75 127 GLY A CA 1
ATOM 1033 C C . GLY A 1 127 ? 0.628 14.467 14.032 1.00 73.75 127 GLY A C 1
ATOM 1034 O O . GLY A 1 127 ? -0.598 14.560 14.055 1.00 73.75 127 GLY A O 1
ATOM 1035 N N . THR A 1 128 ? 1.305 14.220 12.911 1.00 83.88 128 THR A N 1
ATOM 1036 C CA . THR A 1 128 ? 0.673 13.841 11.640 1.00 83.88 128 THR A CA 1
ATOM 1037 C C . THR A 1 128 ? 0.862 12.347 11.386 1.00 83.88 128 THR A C 1
ATOM 1039 O O . THR A 1 128 ? 1.906 11.777 11.700 1.00 83.88 128 THR A O 1
ATOM 1042 N N . GLY A 1 129 ? -0.160 11.710 10.822 1.00 88.75 129 GLY A N 1
ATOM 1043 C CA . GLY A 1 129 ? -0.154 10.309 10.412 1.00 88.75 129 GLY A CA 1
ATOM 1044 C C . GLY A 1 129 ? -0.736 10.149 9.012 1.00 88.75 129 GLY A C 1
ATOM 1045 O O . GLY A 1 129 ? -1.193 11.111 8.395 1.00 88.75 129 GLY A O 1
ATOM 1046 N N . ALA A 1 130 ? -0.729 8.926 8.501 1.00 90.44 130 ALA A N 1
ATOM 1047 C CA . ALA A 1 130 ? -1.399 8.585 7.255 1.00 90.44 130 ALA A CA 1
ATOM 1048 C C . ALA A 1 130 ? -2.091 7.237 7.423 1.00 90.44 130 ALA A C 1
ATOM 1050 O O . ALA A 1 130 ? -1.523 6.329 8.030 1.00 90.44 130 ALA A O 1
ATOM 1051 N N . ILE A 1 131 ? -3.300 7.122 6.885 1.00 93.75 131 ILE A N 1
ATOM 1052 C CA . ILE A 1 131 ? -4.036 5.862 6.820 1.00 93.75 131 ILE A CA 1
ATOM 1053 C C . ILE A 1 131 ? -3.990 5.325 5.402 1.00 93.75 131 ILE A C 1
ATOM 1055 O O . ILE A 1 131 ? -3.997 6.089 4.436 1.00 93.75 131 ILE A O 1
ATOM 1059 N N . ALA A 1 132 ? -3.968 4.004 5.288 1.00 92.44 132 ALA A N 1
ATOM 1060 C CA . ALA A 1 132 ? -4.140 3.304 4.031 1.00 92.44 132 ALA A CA 1
ATOM 1061 C C . ALA A 1 132 ? -5.034 2.083 4.258 1.00 92.44 132 ALA A C 1
ATOM 1063 O O . ALA A 1 132 ? -4.858 1.354 5.232 1.00 92.44 132 ALA A O 1
ATOM 1064 N N . VAL A 1 133 ? -5.989 1.862 3.360 1.00 94.44 133 VAL A N 1
ATOM 1065 C CA . VAL A 1 133 ? -6.895 0.711 3.372 1.00 94.44 133 VAL A CA 1
ATOM 1066 C C . VAL A 1 133 ? -6.798 0.020 2.022 1.00 94.44 133 VAL A C 1
ATOM 1068 O O . VAL A 1 133 ? -6.854 0.669 0.979 1.00 94.44 133 VAL A O 1
ATOM 1071 N N . VAL A 1 134 ? -6.671 -1.305 2.040 1.00 93.75 134 VAL A N 1
ATOM 1072 C CA . VAL A 1 134 ? -6.671 -2.140 0.836 1.00 93.75 134 VAL A CA 1
ATOM 1073 C C . VAL A 1 134 ? -7.773 -3.176 0.981 1.00 93.75 134 VAL A C 1
ATOM 1075 O O . VAL A 1 134 ? -7.753 -3.977 1.910 1.00 93.75 134 VAL A O 1
ATOM 1078 N N . ILE A 1 135 ? -8.717 -3.177 0.047 1.00 93.25 135 ILE A N 1
ATOM 1079 C CA . ILE A 1 135 ? -9.818 -4.139 -0.004 1.00 93.25 135 ILE A CA 1
ATOM 1080 C C . ILE A 1 135 ? -9.498 -5.178 -1.068 1.00 93.25 135 ILE A C 1
ATOM 1082 O O . ILE A 1 135 ? -9.134 -4.833 -2.197 1.00 93.25 135 ILE A O 1
ATOM 1086 N N . ARG A 1 136 ? -9.643 -6.455 -0.710 1.00 92.94 136 ARG A N 1
ATOM 1087 C CA . ARG A 1 136 ? -9.403 -7.594 -1.599 1.00 92.94 136 ARG A CA 1
ATOM 1088 C C . ARG A 1 136 ? -10.627 -8.496 -1.684 1.00 92.94 136 ARG A C 1
ATOM 1090 O O . ARG A 1 136 ? -11.412 -8.561 -0.743 1.00 92.94 136 ARG A O 1
ATOM 1097 N N . ASP A 1 137 ? -10.771 -9.194 -2.806 1.00 90.88 137 ASP A N 1
ATOM 1098 C CA . ASP A 1 137 ? -11.745 -10.276 -2.941 1.00 90.88 137 ASP A CA 1
ATOM 1099 C C . ASP A 1 137 ? -11.249 -11.566 -2.264 1.00 90.88 137 ASP A C 1
ATOM 1101 O O . ASP A 1 137 ? -10.106 -11.668 -1.812 1.00 90.88 137 ASP A O 1
ATOM 1105 N N . SER A 1 138 ? -12.105 -12.590 -2.227 1.00 90.25 138 SER A N 1
ATOM 1106 C CA . SER A 1 138 ? -11.774 -13.904 -1.657 1.00 90.25 138 SER A CA 1
ATOM 1107 C C . SER A 1 138 ? -10.665 -14.656 -2.403 1.00 90.25 138 SER A C 1
ATOM 1109 O O . SER A 1 138 ? -10.127 -15.626 -1.875 1.00 90.25 138 SER A O 1
ATOM 1111 N N . LYS A 1 139 ? -10.299 -14.219 -3.614 1.00 88.06 139 LYS A N 1
ATOM 1112 C CA . LYS A 1 139 ? -9.169 -14.748 -4.392 1.00 88.06 139 LYS A CA 1
ATOM 1113 C C . LYS A 1 139 ? -7.882 -13.950 -4.142 1.00 88.06 139 LYS A C 1
ATOM 1115 O O . LYS A 1 139 ? -6.876 -14.199 -4.800 1.00 88.06 139 LYS A O 1
ATOM 1120 N N . GLY A 1 140 ? -7.905 -12.986 -3.218 1.00 82.75 140 GLY A N 1
ATOM 1121 C CA . GLY A 1 140 ? -6.771 -12.130 -2.876 1.00 82.75 140 GLY A CA 1
ATOM 1122 C C . GLY A 1 140 ? -6.506 -10.998 -3.873 1.00 82.75 140 GLY A C 1
ATOM 1123 O O . GLY A 1 140 ? -5.489 -10.311 -3.741 1.00 82.75 140 GLY A O 1
ATOM 1124 N N . ARG A 1 141 ? -7.391 -10.768 -4.852 1.00 80.56 141 ARG A N 1
ATOM 1125 C CA . ARG A 1 141 ? -7.247 -9.684 -5.835 1.00 80.56 141 ARG A CA 1
ATOM 1126 C C . ARG A 1 141 ? -7.689 -8.369 -5.213 1.00 80.56 141 ARG A C 1
ATOM 1128 O O . ARG A 1 141 ? -8.726 -8.316 -4.563 1.00 80.56 141 ARG A O 1
ATOM 1135 N N . ILE A 1 142 ? -6.918 -7.304 -5.419 1.00 86.38 142 ILE A N 1
ATOM 1136 C CA . ILE A 1 142 ? -7.271 -5.967 -4.927 1.00 86.38 142 ILE A CA 1
ATOM 1137 C C . ILE A 1 142 ? -8.486 -5.458 -5.711 1.00 86.38 142 ILE A C 1
ATOM 1139 O O . ILE A 1 142 ? -8.505 -5.536 -6.935 1.00 86.38 142 ILE A O 1
ATOM 1143 N N . ILE A 1 143 ? -9.494 -4.963 -4.993 1.00 88.44 143 ILE A N 1
ATOM 1144 C CA . ILE A 1 143 ? -10.710 -4.348 -5.550 1.00 88.44 143 ILE A CA 1
ATOM 1145 C C . ILE A 1 143 ? -10.669 -2.830 -5.360 1.00 88.44 143 ILE A C 1
ATOM 1147 O O . ILE A 1 143 ? -11.144 -2.085 -6.213 1.00 88.44 143 ILE A O 1
ATOM 1151 N N . LEU A 1 144 ? -10.109 -2.362 -4.241 1.00 87.69 144 LEU A N 1
ATOM 1152 C CA . LEU A 1 144 ? -10.068 -0.943 -3.906 1.00 87.69 144 LEU A CA 1
ATOM 1153 C C . LEU A 1 144 ? -8.868 -0.622 -3.013 1.00 87.69 144 LEU A C 1
ATOM 1155 O O . LEU A 1 144 ? -8.491 -1.418 -2.152 1.00 87.69 144 LEU A O 1
ATOM 1159 N N . GLY A 1 145 ? -8.295 0.564 -3.210 1.00 90.31 145 GLY A N 1
ATOM 1160 C CA . GLY A 1 145 ? -7.329 1.179 -2.306 1.00 90.31 145 GLY A CA 1
ATOM 1161 C C . GLY A 1 145 ? -7.815 2.559 -1.866 1.00 90.31 145 GLY A C 1
ATOM 1162 O O . GLY A 1 145 ? -8.447 3.269 -2.645 1.00 90.31 145 GLY A O 1
ATOM 1163 N N . PHE A 1 146 ? -7.525 2.932 -0.627 1.00 88.75 146 PHE A N 1
ATOM 1164 C CA . PHE A 1 146 ? -7.784 4.261 -0.079 1.00 88.75 146 PHE A CA 1
ATOM 1165 C C . PHE A 1 146 ? -6.565 4.715 0.719 1.00 88.75 146 PHE A C 1
ATOM 1167 O O . PHE A 1 146 ? -5.969 3.906 1.428 1.00 88.75 146 PHE A O 1
ATOM 1174 N N . SER A 1 147 ? -6.209 5.994 0.640 1.00 89.88 147 SER A N 1
ATOM 1175 C CA . SER A 1 147 ? -5.168 6.582 1.482 1.00 89.88 147 SER A CA 1
ATOM 1176 C C . SER A 1 147 ? -5.473 8.037 1.796 1.00 89.88 147 SER A C 1
ATOM 1178 O O . SER A 1 147 ? -5.902 8.770 0.909 1.00 89.88 147 SER A O 1
ATOM 1180 N N . GLU A 1 148 ? -5.201 8.463 3.025 1.00 86.00 148 GLU A N 1
ATOM 1181 C CA . GLU A 1 148 ? -5.452 9.834 3.472 1.00 86.00 148 GLU A CA 1
ATOM 1182 C C . GLU A 1 148 ? -4.428 10.257 4.530 1.00 86.00 148 GLU A C 1
ATOM 1184 O O . GLU A 1 148 ? -4.011 9.457 5.375 1.00 86.00 148 GLU A O 1
ATOM 1189 N N . LYS A 1 149 ? -4.021 11.528 4.494 1.00 87.25 149 LYS A N 1
ATOM 1190 C CA . LYS A 1 149 ? -3.204 12.138 5.542 1.00 87.25 149 LYS A CA 1
ATOM 1191 C C . LYS A 1 149 ? -4.102 12.627 6.670 1.00 87.25 149 LYS A C 1
ATOM 1193 O O . LYS A 1 149 ? -5.056 13.359 6.442 1.00 87.25 149 LYS A O 1
ATOM 1198 N N . ILE A 1 150 ? -3.750 12.268 7.895 1.00 90.62 150 ILE A N 1
ATOM 1199 C CA . ILE A 1 150 ? -4.547 12.550 9.086 1.00 90.62 150 ILE A CA 1
ATOM 1200 C C . ILE A 1 150 ? -3.717 13.263 10.147 1.00 90.62 150 ILE A C 1
ATOM 1202 O O . ILE A 1 150 ? -2.486 13.196 10.183 1.00 90.62 150 ILE A O 1
ATOM 1206 N N . GLN A 1 151 ? -4.416 13.916 11.062 1.00 89.69 151 GLN A N 1
ATOM 1207 C CA . GLN A 1 151 ? -3.827 14.472 12.265 1.00 89.69 151 GLN A CA 1
ATOM 1208 C C . GLN A 1 151 ? -3.963 13.444 13.394 1.00 89.69 151 GLN A C 1
ATOM 1210 O O . GLN A 1 151 ? -5.069 13.167 13.855 1.00 89.69 151 GLN A O 1
ATOM 1215 N N . ALA A 1 152 ? -2.849 12.868 13.840 1.00 88.69 152 ALA A N 1
ATOM 1216 C CA . ALA A 1 152 ? -2.838 11.835 14.868 1.00 88.69 152 ALA A CA 1
ATOM 1217 C C . ALA A 1 152 ? -1.579 11.912 15.732 1.00 88.69 152 ALA A C 1
ATOM 1219 O O . ALA A 1 152 ? -0.453 11.952 15.243 1.00 88.69 152 ALA A O 1
ATOM 1220 N N . LYS A 1 153 ? -1.784 11.894 17.051 1.00 87.62 153 LYS A N 1
ATOM 1221 C CA . LYS A 1 153 ? -0.704 12.012 18.041 1.00 87.62 153 LYS A CA 1
ATOM 1222 C C . LYS A 1 153 ? -0.058 10.675 18.408 1.00 87.62 153 LYS A C 1
ATOM 1224 O O . LYS A 1 153 ? 0.976 10.673 19.063 1.00 87.62 153 LYS A O 1
ATOM 1229 N N . SER A 1 154 ? -0.653 9.551 18.006 1.00 89.25 154 SER A N 1
ATOM 1230 C CA . SER A 1 154 ? -0.115 8.218 18.271 1.00 89.25 154 SER A CA 1
ATOM 1231 C C . SER A 1 154 ? -0.426 7.244 17.139 1.00 89.25 154 SER A C 1
ATOM 1233 O O . SER A 1 154 ? -1.408 7.395 16.410 1.00 89.25 154 SER A O 1
ATOM 1235 N N . SER A 1 155 ? 0.409 6.210 17.013 1.00 89.25 155 SER A N 1
ATOM 1236 C CA . SER A 1 155 ? 0.221 5.142 16.024 1.00 89.25 155 SER A CA 1
ATOM 1237 C C . SER A 1 155 ? -1.094 4.388 16.228 1.00 89.25 155 SER A C 1
ATOM 1239 O O . SER A 1 155 ? -1.695 3.934 15.266 1.00 89.25 155 SER A O 1
ATOM 1241 N N . ILE A 1 156 ? -1.562 4.269 17.472 1.00 92.00 156 ILE A N 1
ATOM 1242 C CA . ILE A 1 156 ? -2.820 3.591 17.800 1.00 92.00 156 ILE A CA 1
ATOM 1243 C C . ILE A 1 156 ? -4.020 4.354 17.228 1.00 92.00 156 ILE A C 1
ATOM 1245 O O . ILE A 1 156 ? -4.937 3.736 16.692 1.00 92.00 156 ILE A O 1
ATOM 1249 N N . VAL A 1 157 ? -4.006 5.690 17.296 1.00 92.81 157 VAL A N 1
ATOM 1250 C CA . VAL A 1 157 ? -5.057 6.527 16.696 1.00 92.81 157 VAL A CA 1
ATOM 1251 C C . VAL A 1 157 ? -5.061 6.396 15.172 1.00 92.81 157 VAL A C 1
ATOM 1253 O O . VAL A 1 157 ? -6.137 6.282 14.588 1.00 92.81 157 VAL A O 1
ATOM 1256 N N . VAL A 1 158 ? -3.881 6.361 14.539 1.00 93.25 158 VAL A N 1
ATOM 1257 C CA . VAL A 1 158 ? -3.744 6.142 13.086 1.00 93.25 158 VAL A CA 1
ATOM 1258 C C . VAL A 1 158 ? -4.378 4.810 12.677 1.00 93.25 158 VAL A C 1
ATOM 1260 O O . VAL A 1 158 ? -5.249 4.785 11.810 1.00 93.25 158 VAL A O 1
ATOM 1263 N N . GLU A 1 159 ? -4.010 3.723 13.353 1.00 94.69 159 GLU A N 1
ATOM 1264 C CA . GLU A 1 159 ? -4.547 2.381 13.093 1.00 94.69 159 GLU A CA 1
ATOM 1265 C C . GLU A 1 159 ? -6.066 2.315 13.311 1.00 94.69 159 GLU A C 1
ATOM 1267 O O . GLU A 1 159 ? -6.812 1.803 12.474 1.00 94.69 159 GLU A O 1
ATOM 1272 N N . ALA A 1 160 ? -6.567 2.906 14.399 1.00 94.81 160 ALA A N 1
ATOM 1273 C CA . ALA A 1 160 ? -8.001 2.950 14.668 1.00 94.81 160 ALA A CA 1
ATOM 1274 C C . ALA A 1 160 ? -8.757 3.737 13.585 1.00 94.81 160 ALA A C 1
ATOM 1276 O O . ALA A 1 160 ? -9.837 3.325 13.155 1.00 94.81 160 ALA A O 1
ATOM 1277 N N . GLN A 1 161 ? -8.197 4.845 13.094 1.00 95.62 161 GLN A N 1
ATOM 1278 C CA . GLN A 1 161 ? -8.793 5.581 11.980 1.00 95.62 161 GLN A CA 1
ATOM 1279 C C . GLN A 1 161 ? -8.775 4.776 10.677 1.00 95.62 161 GLN A C 1
ATOM 1281 O O . GLN A 1 161 ? -9.774 4.818 9.958 1.00 95.62 161 GLN A O 1
ATOM 1286 N N . ALA A 1 162 ? -7.721 3.999 10.406 1.00 96.06 162 ALA A N 1
ATOM 1287 C CA . ALA A 1 162 ? -7.667 3.105 9.250 1.00 96.06 162 ALA A CA 1
ATOM 1288 C C . ALA A 1 162 ? -8.769 2.030 9.310 1.00 96.06 162 ALA A C 1
ATOM 1290 O O . ALA A 1 162 ? -9.518 1.872 8.345 1.00 96.06 162 ALA A O 1
ATOM 1291 N N . ILE A 1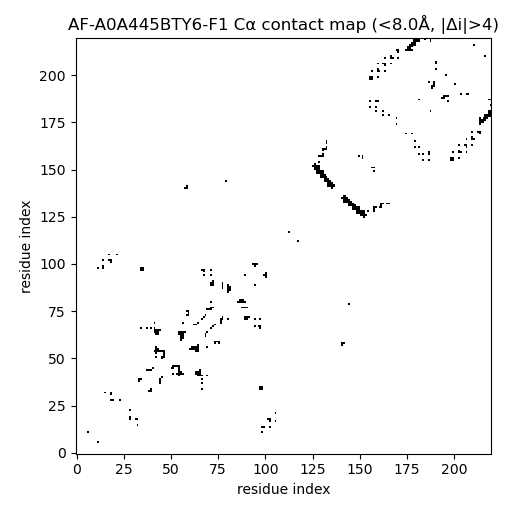 163 ? -8.955 1.369 10.462 1.00 95.94 163 ILE A N 1
ATOM 1292 C CA . ILE A 1 163 ? -10.032 0.379 10.665 1.00 95.94 163 ILE A CA 1
ATOM 1293 C C . ILE A 1 163 ? -11.415 1.025 10.506 1.00 95.94 163 ILE A C 1
ATOM 1295 O O . ILE A 1 163 ? -12.288 0.483 9.823 1.00 95.94 163 ILE A O 1
ATOM 1299 N N . ARG A 1 164 ? -11.630 2.201 11.112 1.00 96.12 164 ARG A N 1
ATOM 1300 C CA . ARG A 1 164 ? -12.891 2.947 10.982 1.00 96.12 164 ARG A CA 1
ATOM 1301 C C . ARG A 1 164 ? -13.188 3.270 9.518 1.00 96.12 164 ARG A C 1
ATOM 1303 O O . ARG A 1 164 ? -14.317 3.080 9.072 1.00 96.12 164 ARG A O 1
ATOM 1310 N N . GLN A 1 165 ? -12.187 3.739 8.777 1.00 96.69 165 GLN A N 1
ATOM 1311 C CA . GLN A 1 165 ? -12.339 4.081 7.368 1.00 96.69 165 GLN A CA 1
ATOM 1312 C C . GLN A 1 165 ? -12.628 2.844 6.512 1.00 96.69 165 GLN A C 1
ATOM 1314 O O . GLN A 1 165 ? -13.514 2.889 5.661 1.00 96.69 165 GLN A O 1
ATOM 1319 N N . ALA A 1 166 ? -11.959 1.721 6.785 1.00 95.62 166 ALA A N 1
ATOM 1320 C CA . ALA A 1 166 ? -12.246 0.452 6.126 1.00 95.62 166 ALA A CA 1
ATOM 1321 C C . ALA A 1 166 ? -13.712 0.033 6.317 1.00 95.62 166 ALA A C 1
ATOM 1323 O O . ALA A 1 166 ? -14.388 -0.295 5.345 1.00 95.62 166 ALA A O 1
ATOM 1324 N N . LEU A 1 167 ? -14.236 0.131 7.542 1.00 95.44 167 LEU A N 1
ATOM 1325 C CA . LEU A 1 167 ? -15.636 -0.180 7.848 1.00 95.44 167 LEU A CA 1
ATOM 1326 C C . LEU A 1 167 ? -16.638 0.746 7.151 1.00 95.44 167 LEU A C 1
ATOM 1328 O O . LEU A 1 167 ? -17.691 0.283 6.716 1.00 95.44 167 LEU A O 1
ATOM 1332 N N . ILE A 1 168 ? -16.331 2.041 7.040 1.00 95.38 168 ILE A N 1
ATOM 1333 C CA . ILE A 1 168 ? -17.171 2.990 6.294 1.00 95.38 168 ILE A CA 1
ATOM 1334 C C . ILE A 1 168 ? -17.259 2.572 4.828 1.00 95.38 168 ILE A C 1
ATOM 1336 O O . ILE A 1 168 ? -18.357 2.499 4.281 1.00 95.38 168 ILE A O 1
ATOM 1340 N N . ILE A 1 169 ? -16.122 2.252 4.207 1.00 94.62 169 ILE A N 1
ATOM 1341 C CA . ILE A 1 169 ? -16.085 1.825 2.805 1.00 94.62 169 ILE A CA 1
ATOM 1342 C C . ILE A 1 169 ? -16.869 0.518 2.623 1.00 94.62 169 ILE A C 1
ATOM 1344 O O . ILE A 1 169 ? -17.710 0.434 1.732 1.00 94.62 169 ILE A O 1
ATOM 1348 N N . VAL A 1 170 ? -16.650 -0.469 3.495 1.00 94.12 170 VAL A N 1
ATOM 1349 C CA . VAL A 1 170 ? -17.351 -1.768 3.485 1.00 94.12 170 VAL A CA 1
ATOM 1350 C C . VAL A 1 170 ? -18.869 -1.592 3.576 1.00 94.12 170 VAL A C 1
ATOM 1352 O O . VAL A 1 170 ? -19.598 -2.184 2.780 1.00 94.12 170 VAL A O 1
ATOM 1355 N N . ASN A 1 171 ? -19.347 -0.750 4.498 1.00 92.88 171 ASN A N 1
ATOM 1356 C CA . ASN A 1 171 ? -20.775 -0.471 4.664 1.00 92.88 171 ASN A CA 1
ATOM 1357 C C . ASN A 1 171 ? -21.359 0.277 3.455 1.00 92.88 171 ASN A C 1
ATOM 1359 O O . ASN A 1 171 ? -22.416 -0.105 2.957 1.00 92.88 171 ASN A O 1
ATOM 1363 N N . ASN A 1 172 ? -20.669 1.307 2.955 1.00 93.81 172 ASN A N 1
ATOM 1364 C CA . ASN A 1 172 ? -21.133 2.096 1.808 1.00 93.81 172 ASN A CA 1
ATOM 1365 C C . ASN A 1 172 ? -21.224 1.259 0.526 1.00 93.81 172 ASN A C 1
ATOM 1367 O O . ASN A 1 172 ? -22.127 1.466 -0.279 1.00 93.81 172 ASN A O 1
ATOM 1371 N N . LEU A 1 173 ? -20.308 0.305 0.348 1.00 91.81 173 LEU A N 1
ATOM 1372 C CA . LEU A 1 173 ? -20.307 -0.626 -0.781 1.00 91.81 173 LEU A CA 1
ATOM 1373 C C . LEU A 1 173 ? -21.196 -1.858 -0.551 1.00 91.81 173 LEU A C 1
ATOM 1375 O O . LEU A 1 173 ? -21.229 -2.734 -1.411 1.00 91.81 173 LEU A O 1
ATOM 1379 N N . GLN A 1 174 ? -21.891 -1.937 0.591 1.00 90.88 174 GLN A N 1
ATOM 1380 C CA . GLN A 1 174 ? -22.760 -3.058 0.970 1.00 90.88 174 GLN A CA 1
ATOM 1381 C C . GLN A 1 174 ? -22.063 -4.418 0.819 1.00 90.88 174 GLN A C 1
ATOM 1383 O O . GLN A 1 174 ? -22.640 -5.395 0.336 1.00 90.88 174 GLN A O 1
ATOM 1388 N N . MET A 1 175 ? -20.786 -4.480 1.202 1.00 88.50 175 MET A N 1
ATOM 1389 C CA . MET A 1 175 ? -20.024 -5.718 1.088 1.00 88.50 175 MET A CA 1
ATOM 1390 C C . MET A 1 175 ? -20.594 -6.774 2.042 1.00 88.50 175 MET A C 1
ATOM 1392 O O . MET A 1 175 ? -20.997 -6.471 3.164 1.00 88.50 175 MET A O 1
ATOM 1396 N N . GLY A 1 176 ? -20.621 -8.027 1.582 1.00 87.94 176 GLY A N 1
ATOM 1397 C CA . GLY A 1 176 ? -21.083 -9.163 2.375 1.00 87.94 176 GLY A CA 1
ATOM 1398 C C . GLY A 1 176 ? -20.073 -9.569 3.452 1.00 87.94 176 GLY A C 1
ATOM 1399 O O . GLY A 1 176 ? -19.611 -8.764 4.262 1.00 87.94 176 GLY A O 1
ATOM 1400 N N . LYS A 1 177 ? -19.707 -10.851 3.469 1.00 91.88 177 LYS A N 1
ATOM 1401 C CA . LYS A 1 177 ? -18.725 -11.379 4.420 1.00 91.88 177 LYS A CA 1
ATOM 1402 C C . LYS A 1 177 ? -17.381 -10.663 4.293 1.00 91.88 177 LYS A C 1
ATOM 1404 O O . LYS A 1 177 ? -16.744 -10.727 3.244 1.00 91.88 177 LYS A O 1
ATOM 1409 N N . THR A 1 178 ? -16.941 -10.031 5.378 1.00 93.62 178 THR A N 1
ATOM 1410 C CA . THR A 1 178 ? -15.739 -9.188 5.395 1.00 93.62 178 THR A CA 1
ATOM 1411 C C . THR A 1 178 ? -14.788 -9.601 6.518 1.00 93.62 178 THR A C 1
ATOM 1413 O O . THR A 1 178 ? -15.199 -9.783 7.662 1.00 93.62 178 THR A O 1
ATOM 1416 N N . LEU A 1 179 ? -13.497 -9.726 6.211 1.00 94.19 179 LEU A N 1
ATOM 1417 C CA . LEU A 1 179 ? -12.428 -9.897 7.198 1.00 94.19 179 LEU A CA 1
ATOM 1418 C C . LEU A 1 179 ? -11.609 -8.605 7.258 1.00 94.19 179 LEU A C 1
ATOM 1420 O O . LEU A 1 179 ? -11.143 -8.130 6.225 1.00 94.19 179 LEU A O 1
ATOM 1424 N N . ILE A 1 180 ? -11.458 -8.036 8.452 1.00 93.88 180 ILE A N 1
ATOM 1425 C CA . ILE A 1 180 ? -10.649 -6.835 8.683 1.00 93.88 180 ILE A CA 1
ATOM 1426 C C . ILE A 1 180 ? -9.323 -7.258 9.306 1.00 93.88 180 ILE A C 1
ATOM 1428 O O . ILE A 1 180 ? -9.319 -7.893 10.356 1.00 93.88 180 ILE A O 1
ATOM 1432 N N . GLU A 1 181 ? -8.214 -6.881 8.681 1.00 93.62 181 GLU A N 1
ATOM 1433 C CA . GLU A 1 181 ? -6.867 -7.201 9.158 1.00 93.62 181 GLU A CA 1
ATOM 1434 C C . GLU A 1 181 ? -6.160 -5.928 9.650 1.00 93.62 181 GLU A C 1
ATOM 1436 O O . GLU A 1 181 ? -6.161 -4.915 8.947 1.00 93.62 181 GLU A O 1
ATOM 1441 N N . SER A 1 182 ? -5.560 -5.966 10.843 1.00 93.12 182 SER A N 1
ATOM 1442 C CA . SER A 1 182 ? -4.666 -4.914 11.360 1.00 93.12 182 SER A CA 1
ATOM 1443 C C . SER A 1 182 ? -3.475 -5.551 12.074 1.00 93.12 182 SER A C 1
ATOM 1445 O O . SER A 1 182 ? -3.616 -6.537 12.791 1.00 93.12 182 SER A O 1
ATOM 1447 N N . ASP A 1 183 ? -2.285 -4.974 11.912 1.00 90.12 183 ASP A N 1
ATOM 1448 C CA . ASP A 1 183 ? -1.069 -5.460 12.575 1.00 90.12 183 ASP A CA 1
ATOM 1449 C C . ASP A 1 183 ? -0.973 -5.027 14.055 1.00 90.12 183 ASP A C 1
ATOM 1451 O O . ASP A 1 183 ? -0.073 -5.454 14.789 1.00 90.12 183 ASP A O 1
ATOM 1455 N N . ASN A 1 184 ? -1.930 -4.226 14.536 1.00 90.25 184 ASN A N 1
ATOM 1456 C CA . ASN A 1 184 ? -1.974 -3.749 15.909 1.00 90.25 184 ASN A CA 1
ATOM 1457 C C . ASN A 1 184 ? -2.825 -4.658 16.808 1.00 90.25 184 ASN A C 1
ATOM 1459 O O . ASN A 1 184 ? -4.001 -4.395 17.082 1.00 90.25 184 ASN A O 1
ATOM 1463 N N . LEU A 1 185 ? -2.188 -5.699 17.352 1.00 89.25 185 LEU A N 1
ATOM 1464 C CA . LEU A 1 185 ? -2.845 -6.683 18.219 1.00 89.25 185 LEU A CA 1
ATOM 1465 C C . LEU A 1 185 ? -3.572 -6.051 19.420 1.00 89.25 185 LEU A C 1
ATOM 1467 O O . LEU A 1 185 ? -4.662 -6.497 19.775 1.00 89.25 185 LEU A O 1
ATOM 1471 N N . LYS A 1 186 ? -3.000 -5.006 20.038 1.00 89.50 186 LYS A N 1
ATOM 1472 C CA . LYS A 1 186 ? -3.608 -4.333 21.202 1.00 89.50 186 LYS A CA 1
ATOM 1473 C C . LYS A 1 186 ? -4.937 -3.682 20.831 1.00 89.50 186 LYS A C 1
ATOM 1475 O O . LYS A 1 186 ? -5.909 -3.805 21.572 1.00 89.50 186 LYS A O 1
ATOM 1480 N N . LEU A 1 187 ? -4.984 -3.015 19.679 1.00 92.06 187 LEU A N 1
ATOM 1481 C CA . LEU A 1 187 ? -6.194 -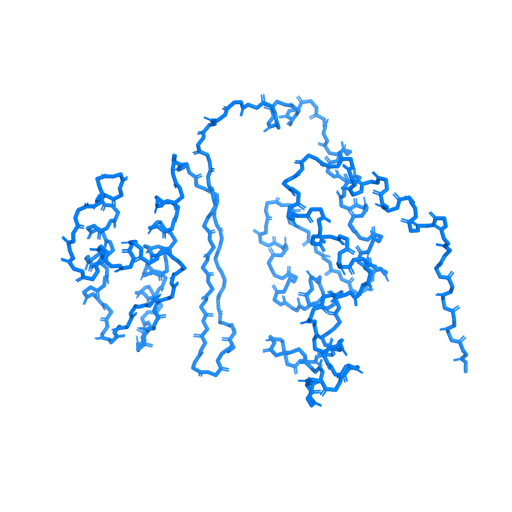2.382 19.164 1.00 92.06 187 LEU A CA 1
ATOM 1482 C C . LEU A 1 187 ? -7.244 -3.426 18.765 1.00 92.06 187 LEU A C 1
ATOM 1484 O O . LEU A 1 187 ? -8.404 -3.305 19.161 1.00 92.06 187 LEU A O 1
ATOM 1488 N N . VAL A 1 188 ? -6.838 -4.479 18.047 1.00 91.81 188 VAL A N 1
ATOM 1489 C CA . VAL A 1 188 ? -7.729 -5.585 17.655 1.00 91.81 188 VAL A CA 1
ATOM 1490 C C . VAL A 1 188 ? -8.347 -6.244 18.888 1.00 91.81 188 VAL A C 1
ATOM 1492 O O . VAL A 1 188 ? -9.561 -6.463 18.933 1.00 91.81 188 VAL A O 1
ATOM 1495 N N . GLN A 1 189 ? -7.535 -6.523 19.911 1.00 88.75 189 GLN A N 1
ATOM 1496 C CA . GLN A 1 189 ? -8.014 -7.045 21.188 1.00 88.75 189 GLN A CA 1
ATOM 1497 C C . GLN A 1 189 ? -8.977 -6.066 21.852 1.00 88.75 189 GLN A C 1
ATOM 1499 O O . GLN A 1 189 ? -10.064 -6.491 22.223 1.00 88.75 189 GLN A O 1
ATOM 1504 N N . ALA A 1 190 ? -8.640 -4.775 21.930 1.00 88.94 190 ALA A N 1
ATOM 1505 C CA . ALA A 1 190 ? -9.489 -3.777 22.574 1.00 88.94 190 ALA A CA 1
ATOM 1506 C C . ALA A 1 190 ? -10.869 -3.636 21.924 1.00 88.94 190 ALA A C 1
ATOM 1508 O O . ALA A 1 190 ? -11.886 -3.543 22.613 1.00 88.94 190 ALA A O 1
ATOM 1509 N N . ILE A 1 191 ? -10.934 -3.698 20.597 1.00 89.50 191 ILE A N 1
ATOM 1510 C CA . ILE A 1 191 ? -12.209 -3.671 19.881 1.00 89.50 191 ILE A CA 1
ATOM 1511 C C . ILE A 1 191 ? -13.010 -4.960 20.145 1.00 89.50 191 ILE A C 1
ATOM 1513 O O . ILE A 1 191 ? -14.219 -4.873 20.374 1.00 89.50 191 ILE A O 1
ATOM 1517 N N . LYS A 1 192 ? -12.359 -6.137 20.159 1.00 88.00 192 LYS A N 1
ATOM 1518 C CA . LYS A 1 192 ? -13.008 -7.442 20.411 1.00 88.00 192 LYS A CA 1
ATOM 1519 C C . LYS A 1 192 ? -13.534 -7.582 21.840 1.00 88.00 192 LYS A C 1
ATOM 1521 O O . LYS A 1 192 ? -14.681 -7.977 22.032 1.00 88.00 192 LYS A O 1
ATOM 1526 N N . SER A 1 193 ? -12.704 -7.275 22.835 1.00 85.69 193 SER A N 1
ATOM 1527 C CA . SER A 1 193 ? -13.027 -7.416 24.261 1.00 85.69 193 SER A CA 1
ATOM 1528 C C . SER A 1 193 ? -13.759 -6.203 24.838 1.00 85.69 193 SER A C 1
ATOM 1530 O O . SER A 1 193 ? -14.147 -6.226 26.004 1.00 85.69 193 SER A O 1
ATOM 1532 N N . LYS A 1 194 ? -13.967 -5.153 24.030 1.00 76.50 194 LYS A N 1
ATOM 1533 C CA . LYS A 1 194 ? -14.532 -3.858 24.441 1.00 76.50 194 LYS A CA 1
ATOM 1534 C C . LYS A 1 194 ? -13.742 -3.204 25.581 1.00 76.50 194 LYS A C 1
ATOM 1536 O O . LYS A 1 194 ? -14.321 -2.482 26.393 1.00 76.50 194 LYS A O 1
ATOM 1541 N N . THR A 1 195 ? -12.434 -3.451 25.654 1.00 77.56 195 THR A N 1
ATOM 1542 C CA . THR A 1 195 ? -11.576 -2.783 26.635 1.00 77.56 195 THR A CA 1
ATOM 1543 C C . THR A 1 195 ? -11.271 -1.354 26.212 1.00 77.56 195 THR A C 1
ATOM 1545 O O . THR A 1 195 ? -11.364 -0.960 25.047 1.00 77.56 195 THR A O 1
ATOM 1548 N N . THR A 1 196 ? -10.935 -0.541 27.203 1.00 73.88 196 THR A N 1
ATOM 1549 C CA . THR A 1 196 ? -10.739 0.890 27.041 1.00 73.88 196 THR A CA 1
ATOM 1550 C C . THR A 1 196 ? -9.289 1.211 26.718 1.00 73.88 196 THR A C 1
ATOM 1552 O O . THR A 1 196 ? -8.385 1.019 27.525 1.00 73.88 196 THR A O 1
ATOM 1555 N N . LEU A 1 197 ? -9.078 1.756 25.522 1.00 83.31 197 LEU A N 1
ATOM 1556 C CA . LEU A 1 197 ? -7.818 2.367 25.120 1.00 83.31 197 LEU A CA 1
ATOM 1557 C C . LEU A 1 197 ? -8.043 3.879 25.077 1.00 83.31 197 LEU A C 1
ATOM 1559 O O . LEU A 1 197 ? -8.616 4.394 24.119 1.00 83.31 197 LEU A O 1
ATOM 1563 N N . ALA A 1 198 ? -7.682 4.571 26.1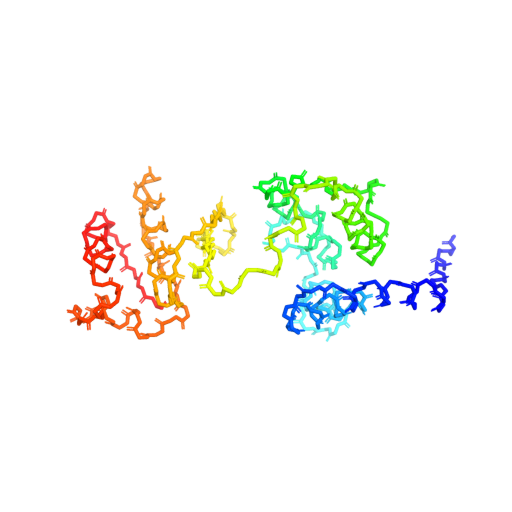62 1.00 83.62 198 ALA A N 1
ATOM 1564 C CA . ALA A 1 198 ? -8.126 5.944 26.432 1.00 83.62 198 ALA A CA 1
ATOM 1565 C C . ALA A 1 198 ? -7.860 6.918 25.269 1.00 83.62 198 ALA A C 1
ATOM 1567 O O . ALA A 1 198 ? -8.725 7.717 24.925 1.00 83.62 198 ALA A O 1
ATOM 1568 N N . GLU A 1 199 ? -6.707 6.798 24.609 1.00 87.06 199 GLU A N 1
ATOM 1569 C CA . GLU A 1 199 ? -6.310 7.668 23.494 1.00 87.06 199 GLU A CA 1
ATOM 1570 C C . GLU A 1 199 ? -7.147 7.502 22.212 1.00 87.06 199 GLU A C 1
ATOM 1572 O O . GLU A 1 199 ? -7.203 8.422 21.400 1.00 87.06 199 GLU A O 1
ATOM 1577 N N . ALA A 1 200 ? -7.808 6.355 22.027 1.00 89.12 200 ALA A N 1
ATOM 1578 C CA . ALA A 1 200 ? -8.591 6.034 20.830 1.00 89.12 200 ALA A CA 1
ATOM 1579 C C . ALA A 1 200 ? -10.038 5.625 21.154 1.00 89.12 200 ALA A C 1
ATOM 1581 O O . ALA A 1 200 ? -10.750 5.119 20.287 1.00 89.12 200 ALA A O 1
ATOM 1582 N N . MET A 1 201 ? -10.495 5.843 22.390 1.00 90.19 201 MET A N 1
ATOM 1583 C CA . MET A 1 201 ? -11.777 5.344 22.898 1.00 90.19 201 MET A CA 1
ATOM 1584 C C . MET A 1 201 ? -12.968 5.759 22.025 1.00 90.19 201 MET A C 1
ATOM 1586 O O . MET A 1 201 ? -13.797 4.919 21.677 1.00 90.19 201 MET A O 1
ATOM 1590 N N . THR A 1 202 ? -13.041 7.032 21.630 1.00 90.44 202 THR A N 1
ATOM 1591 C CA . THR A 1 202 ? -14.131 7.558 20.790 1.00 90.44 202 THR A CA 1
ATOM 1592 C C . THR A 1 202 ? -14.161 6.890 19.414 1.00 90.44 202 THR A C 1
ATOM 1594 O O . THR A 1 202 ? -15.227 6.545 18.900 1.00 90.44 202 THR A O 1
ATOM 1597 N N . ILE A 1 203 ? -12.984 6.634 18.838 1.00 93.44 203 ILE A N 1
ATOM 1598 C CA . ILE A 1 203 ? -12.826 5.954 17.549 1.00 93.44 203 ILE A CA 1
ATOM 1599 C C . ILE A 1 203 ? -13.220 4.480 17.685 1.00 93.44 203 ILE A C 1
ATOM 1601 O O . ILE A 1 203 ? -13.958 3.974 16.844 1.00 93.44 203 ILE A O 1
ATOM 1605 N N . ILE A 1 204 ? -12.811 3.806 18.764 1.00 92.50 204 ILE A N 1
ATOM 1606 C CA . ILE A 1 204 ? -13.179 2.409 19.045 1.00 92.50 204 ILE A CA 1
ATOM 1607 C C . ILE A 1 204 ? -14.698 2.257 19.189 1.00 92.50 204 ILE A C 1
ATOM 1609 O O . ILE A 1 204 ? -15.275 1.332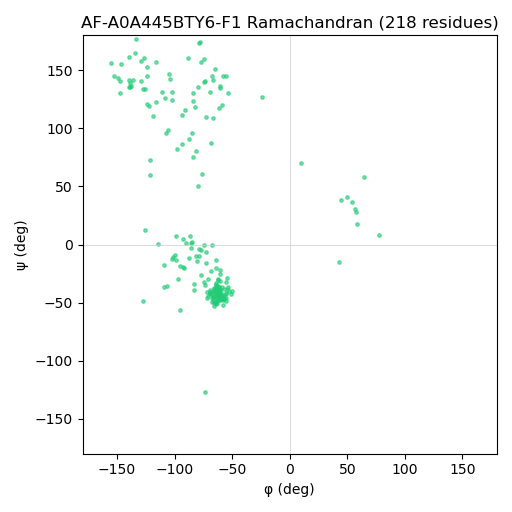 18.621 1.00 92.50 204 ILE A O 1
ATOM 1613 N N . GLN A 1 205 ? -15.371 3.182 19.874 1.00 90.88 205 GLN A N 1
ATOM 1614 C CA . GLN A 1 205 ? -16.836 3.177 19.963 1.00 90.88 205 GLN A CA 1
ATOM 1615 C C . GLN A 1 205 ? -17.492 3.333 18.581 1.00 90.88 205 GLN A C 1
ATOM 1617 O O . GLN A 1 205 ? -18.435 2.612 18.256 1.00 90.88 205 GLN A O 1
ATOM 1622 N N . ASN A 1 206 ? -16.959 4.220 17.735 1.00 93.81 206 ASN A N 1
ATOM 1623 C CA . ASN A 1 206 ? -17.431 4.394 16.357 1.00 93.81 206 ASN A CA 1
ATOM 1624 C C . ASN A 1 206 ? -17.236 3.113 15.528 1.00 93.81 206 ASN A C 1
ATOM 1626 O O . ASN A 1 206 ? -18.159 2.680 14.840 1.00 93.81 206 ASN A O 1
ATOM 1630 N N . ILE A 1 207 ? -16.068 2.472 15.634 1.00 94.19 207 ILE A N 1
ATOM 1631 C CA . ILE A 1 207 ? -15.774 1.175 15.007 1.00 94.19 207 ILE A CA 1
ATOM 1632 C C . ILE A 1 207 ? -16.808 0.132 15.437 1.00 94.19 207 ILE A C 1
ATOM 1634 O O . ILE A 1 207 ? -17.395 -0.534 14.589 1.00 94.19 207 ILE A O 1
ATOM 1638 N N . GLN A 1 208 ? -17.090 0.018 16.736 1.00 91.25 208 GLN A N 1
ATOM 1639 C CA . GLN A 1 208 ? -18.060 -0.951 17.255 1.00 91.25 208 GLN A CA 1
ATOM 1640 C C . GLN A 1 208 ? -19.475 -0.721 16.711 1.00 91.25 208 GLN A C 1
ATOM 1642 O O . GLN A 1 208 ? -20.182 -1.691 16.437 1.00 91.25 208 GLN A O 1
ATOM 1647 N N . ILE A 1 209 ? -19.893 0.537 16.537 1.00 91.88 209 ILE A N 1
ATOM 1648 C CA . ILE A 1 209 ? -21.179 0.877 15.911 1.00 91.88 209 ILE A CA 1
ATOM 1649 C C . ILE A 1 209 ? -21.178 0.442 14.444 1.00 91.88 209 ILE A C 1
ATOM 1651 O O . ILE A 1 209 ? -22.077 -0.285 14.028 1.00 91.88 209 ILE A O 1
ATOM 1655 N N . LEU A 1 210 ? -20.148 0.811 13.680 1.00 93.31 210 LEU A N 1
ATOM 1656 C CA . LEU A 1 210 ? -20.038 0.458 12.262 1.00 93.31 210 LEU A CA 1
ATOM 1657 C C . LEU A 1 210 ? -19.988 -1.056 12.038 1.00 93.31 210 LEU A C 1
ATOM 1659 O O . LEU A 1 210 ? -20.585 -1.554 11.086 1.00 93.31 210 LEU A O 1
ATOM 1663 N N . MET A 1 211 ? -19.328 -1.794 12.933 1.00 90.75 211 MET A N 1
ATOM 1664 C CA . MET A 1 211 ? -19.276 -3.252 12.879 1.00 90.75 211 MET A CA 1
ATOM 1665 C C . MET A 1 211 ? -20.659 -3.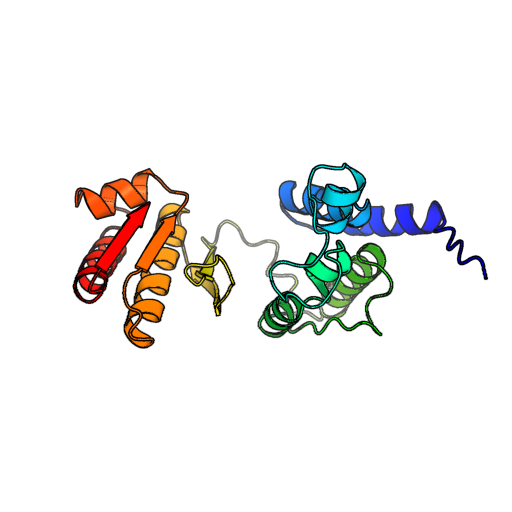885 13.021 1.00 90.75 211 MET A C 1
ATOM 1667 O O . MET A 1 211 ? -20.872 -4.953 12.457 1.00 90.75 211 MET A O 1
ATOM 1671 N N . LYS A 1 212 ? -21.621 -3.282 13.736 1.00 90.06 212 LYS A N 1
ATOM 1672 C CA . LYS A 1 212 ? -22.977 -3.856 13.853 1.00 90.06 212 LYS A CA 1
ATOM 1673 C C . LYS A 1 212 ? -23.686 -3.951 12.501 1.00 90.06 212 LYS A C 1
ATOM 1675 O O . LYS A 1 212 ? -24.424 -4.908 12.306 1.00 90.06 212 LYS A O 1
ATOM 1680 N N . ASN A 1 213 ? -23.388 -3.036 11.581 1.00 88.00 213 ASN A N 1
ATOM 1681 C CA . ASN A 1 213 ? -24.019 -2.963 10.262 1.00 88.00 213 ASN A CA 1
ATOM 1682 C C . ASN A 1 213 ? -23.428 -3.951 9.243 1.00 88.00 213 ASN A C 1
ATOM 1684 O O . ASN A 1 213 ? -24.048 -4.204 8.216 1.00 88.00 213 ASN A O 1
ATOM 1688 N N . VAL A 1 214 ? -22.264 -4.542 9.530 1.00 86.81 214 VAL A N 1
ATOM 1689 C CA . VAL A 1 214 ? -21.652 -5.552 8.656 1.00 86.81 214 VAL A CA 1
ATOM 1690 C C . VAL A 1 214 ? -22.257 -6.932 8.975 1.00 86.81 214 VAL A C 1
ATOM 1692 O O . VAL A 1 214 ? -22.181 -7.357 10.135 1.00 86.81 214 VAL A O 1
ATOM 1695 N N . PRO A 1 215 ? -22.844 -7.651 7.998 1.00 77.62 215 PRO A N 1
ATOM 1696 C CA . PRO A 1 215 ? -23.616 -8.875 8.247 1.00 77.62 215 PRO A CA 1
ATOM 1697 C C . PRO A 1 215 ? -22.764 -10.031 8.791 1.00 77.62 215 PRO A C 1
ATOM 1699 O O . PRO A 1 215 ? -23.047 -10.554 9.866 1.00 77.62 215 PRO A O 1
ATOM 1702 N N . GLU A 1 216 ? -21.663 -10.372 8.119 1.00 85.06 216 GLU A N 1
ATOM 1703 C CA . GLU A 1 216 ? -20.667 -11.334 8.605 1.00 85.06 216 GLU A CA 1
ATOM 1704 C C . GLU A 1 216 ? -19.301 -10.653 8.666 1.00 85.06 216 GLU A C 1
ATOM 1706 O O . GLU A 1 216 ? -18.780 -10.214 7.639 1.00 85.06 216 GLU A O 1
ATOM 1711 N N . LYS A 1 217 ? -18.708 -10.575 9.864 1.00 87.62 217 LYS A N 1
ATOM 1712 C CA . LYS A 1 217 ? -17.388 -9.966 10.062 1.00 87.62 217 LYS A CA 1
ATOM 1713 C C . LYS A 1 217 ? -16.427 -10.851 10.839 1.00 87.62 217 LYS A C 1
ATOM 1715 O O . LYS A 1 217 ? -16.799 -11.463 11.838 1.00 87.62 217 LYS A O 1
ATOM 1720 N N . GLY A 1 218 ? -15.172 -10.839 10.411 1.00 85.62 218 GLY A N 1
ATOM 1721 C CA . GLY A 1 218 ? -14.021 -11.248 11.206 1.00 85.62 218 GLY A CA 1
ATOM 1722 C C . GLY A 1 218 ? -13.095 -10.058 11.428 1.00 85.62 218 GLY A C 1
ATOM 1723 O O . GLY A 1 218 ? -13.105 -9.103 10.651 1.00 85.62 218 GLY A O 1
ATOM 1724 N N . MET A 1 219 ? -12.278 -10.120 12.475 1.00 87.69 219 MET A N 1
ATOM 1725 C CA . MET A 1 219 ? -11.168 -9.188 12.633 1.00 87.69 219 MET A CA 1
ATOM 1726 C C . MET A 1 219 ? -9.950 -9.920 13.167 1.00 87.69 219 MET A C 1
ATOM 1728 O O . MET A 1 219 ? -10.093 -10.721 14.098 1.00 87.69 219 MET A O 1
ATOM 1732 N N . THR A 1 220 ? -8.781 -9.663 12.599 1.00 86.25 220 THR A N 1
ATOM 1733 C CA . THR A 1 220 ? -7.521 -10.317 12.971 1.00 86.25 220 THR A CA 1
ATOM 1734 C C . THR A 1 220 ? -6.378 -9.332 13.001 1.00 86.25 220 THR A C 1
ATOM 1736 O O . THR A 1 220 ? -6.357 -8.441 12.127 1.00 86.25 220 THR A O 1
#

InterPro domains:
  IPR002156 Ribonuclease H domain [PF13456] (123-214)
  IPR026960 Reverse transcriptase zinc-binding domain [PF13966] (3-81)
  IPR036397 Ribonuclease H superfamily [G3DSA:3.30.420.10] (121-218)
  IPR044730 Ribonuclease H-like domain, plant type [cd06222] (122-213)
  IPR053151 Ribonuclease H-like [PTHR47723] (123-213)

Nearest PDB structures (foldseek):
  4e19-assembly2_B  TM=8.779E-01  e=5.625E-04  Halobacterium salinarum NRC-1
  3hst-assembly2_B  TM=8.590E-01  e=2.885E-03  Mycobacterium tuberculosis
  3hst-assembly4_D  TM=8.619E-01  e=6.533E-03  Mycobacterium tuberculosis
  5dmr-assembly1_A  TM=6.031E-01  e=2.586E-01  Moloney murine leukemia virus isolate Shinnick